Protein AF-A0AAV4F331-F1 (afdb_monomer)

pLDDT: mean 71.64, std 24.14, range [21.17, 97.31]

Structure (mmCIF, N/CA/C/O backbone):
data_AF-A0AAV4F331-F1
#
_entry.id   AF-A0AAV4F331-F1
#
loop_
_atom_site.group_PDB
_atom_site.id
_atom_site.type_symbol
_atom_site.label_atom_id
_atom_site.label_alt_id
_atom_site.label_comp_id
_atom_site.label_asym_id
_atom_site.label_entity_id
_atom_site.label_seq_id
_atom_site.pdbx_PDB_ins_code
_atom_site.Cartn_x
_atom_site.Cartn_y
_atom_site.Cartn_z
_atom_site.occupancy
_atom_site.B_iso_or_equiv
_atom_site.auth_seq_id
_atom_site.auth_comp_id
_atom_site.auth_asym_id
_atom_site.auth_atom_id
_atom_site.pdbx_PDB_model_num
ATOM 1 N N . MET A 1 1 ? -9.033 22.554 57.749 1.00 34.84 1 MET A N 1
ATOM 2 C CA . MET A 1 1 ? -7.619 22.130 57.638 1.00 34.84 1 MET A CA 1
ATOM 3 C C . MET A 1 1 ? -7.644 20.725 57.065 1.00 34.84 1 MET A C 1
ATOM 5 O O . MET A 1 1 ? -8.072 19.841 57.782 1.00 34.84 1 MET A O 1
ATOM 9 N N . LYS A 1 2 ? -7.465 20.448 55.767 1.00 33.53 2 LYS A N 1
ATOM 10 C CA . LYS A 1 2 ? -6.482 20.938 54.778 1.00 33.53 2 LYS A CA 1
ATOM 11 C C . LYS A 1 2 ? -5.041 20.901 55.282 1.00 33.53 2 LYS A C 1
ATOM 13 O O . LYS A 1 2 ? -4.722 21.730 56.127 1.00 33.53 2 LYS A O 1
ATOM 18 N N . THR A 1 3 ? -4.286 19.951 54.724 1.00 29.44 3 THR A N 1
ATOM 19 C CA . THR A 1 3 ? -2.942 20.020 54.092 1.00 29.44 3 THR A CA 1
ATOM 20 C C . THR A 1 3 ? -2.621 18.569 53.683 1.00 29.44 3 THR A C 1
ATOM 22 O O . THR A 1 3 ? -2.548 17.717 54.562 1.00 29.44 3 THR A O 1
ATOM 25 N N . ASP A 1 4 ? -2.737 18.142 52.421 1.00 29.14 4 ASP A N 1
ATOM 26 C CA . ASP A 1 4 ? -1.870 18.409 51.253 1.00 29.14 4 ASP A CA 1
ATOM 27 C C . ASP A 1 4 ? -0.383 18.142 51.534 1.00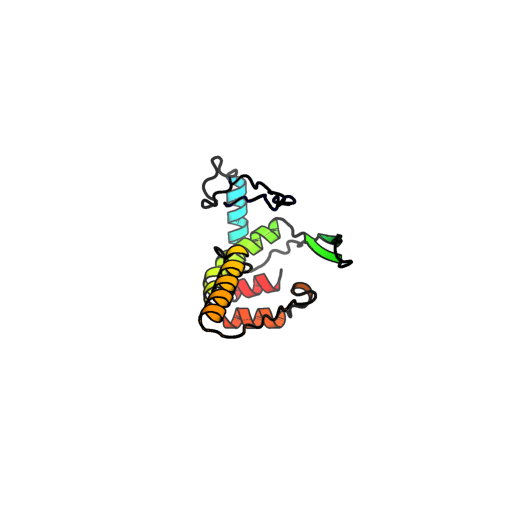 29.14 4 ASP A C 1
ATOM 29 O O . ASP A 1 4 ? 0.239 18.917 52.253 1.00 29.14 4 ASP A O 1
ATOM 33 N N . LEU A 1 5 ? 0.168 17.071 50.938 1.00 28.03 5 LEU A N 1
ATOM 34 C CA . LEU A 1 5 ? 1.564 16.984 50.480 1.00 28.03 5 LEU A CA 1
ATOM 35 C C . LEU A 1 5 ? 1.758 15.802 49.506 1.00 28.03 5 LEU A C 1
ATOM 37 O O . LEU A 1 5 ? 2.041 14.668 49.877 1.00 28.03 5 LEU A O 1
ATOM 41 N N . GLU A 1 6 ? 1.497 16.137 48.242 1.00 26.50 6 GLU A N 1
ATOM 42 C CA . GLU A 1 6 ? 2.287 15.836 47.040 1.00 26.50 6 GLU A CA 1
ATOM 43 C C . GLU A 1 6 ? 2.824 14.407 46.820 1.00 26.50 6 GLU A C 1
ATOM 45 O O . GLU A 1 6 ? 3.931 14.047 47.215 1.00 26.50 6 GLU A O 1
ATOM 50 N N . MET A 1 7 ? 2.091 13.639 46.003 1.00 27.55 7 MET A N 1
ATOM 51 C CA . MET A 1 7 ? 2.693 12.628 45.129 1.00 27.55 7 MET A CA 1
ATOM 52 C C . MET A 1 7 ? 3.486 13.347 44.033 1.00 27.55 7 MET A C 1
ATOM 54 O O . MET A 1 7 ? 2.912 13.897 43.090 1.00 27.55 7 MET A O 1
ATOM 58 N N . SER A 1 8 ? 4.809 13.357 44.177 1.00 25.75 8 SER A N 1
ATOM 59 C CA . SER A 1 8 ? 5.719 13.904 43.180 1.00 25.75 8 SER A CA 1
ATOM 60 C C . SER A 1 8 ? 5.643 13.105 41.877 1.00 25.75 8 SER A C 1
ATOM 62 O O . SER A 1 8 ? 5.651 11.873 41.834 1.00 25.75 8 SER A O 1
ATOM 64 N N . ALA A 1 9 ? 5.536 13.859 40.790 1.00 31.55 9 ALA A N 1
ATOM 65 C CA . ALA A 1 9 ? 5.511 13.378 39.429 1.00 31.55 9 ALA A CA 1
ATOM 66 C C . ALA A 1 9 ? 6.838 12.687 39.070 1.00 31.55 9 ALA A C 1
ATOM 68 O O . ALA A 1 9 ? 7.845 13.337 38.800 1.00 31.55 9 ALA A O 1
ATOM 69 N N . GLY A 1 10 ? 6.821 11.358 39.005 1.00 27.30 10 GLY A N 1
ATOM 70 C CA . GLY A 1 10 ? 7.855 10.555 38.355 1.00 27.30 10 GLY A CA 1
ATOM 71 C C . GLY A 1 10 ? 7.638 10.501 36.844 1.00 27.30 10 GLY A C 1
ATOM 72 O O . GLY A 1 10 ? 7.378 9.436 36.290 1.00 27.30 10 GLY A O 1
ATOM 73 N N . ILE A 1 11 ? 7.702 11.656 36.176 1.00 32.09 11 ILE A N 1
ATOM 74 C CA . ILE A 1 11 ? 7.780 11.741 34.714 1.00 32.09 11 ILE A CA 1
ATOM 75 C C . ILE A 1 11 ? 9.189 11.277 34.327 1.00 32.09 11 ILE A C 1
ATOM 77 O O . ILE A 1 11 ? 10.138 12.057 34.341 1.00 32.0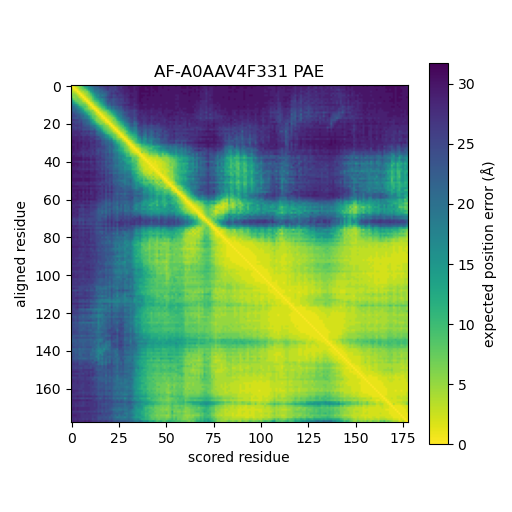9 11 ILE A O 1
ATOM 81 N N . SER A 1 12 ? 9.336 9.989 34.015 1.00 26.06 12 SER A N 1
ATOM 82 C CA . SER A 1 12 ? 10.524 9.485 33.319 1.00 26.06 12 SER A CA 1
ATOM 83 C C . SER A 1 12 ? 10.393 9.830 31.828 1.00 26.06 12 SER A C 1
ATOM 85 O O . SER A 1 12 ? 9.289 9.742 31.279 1.00 26.06 12 SER A O 1
ATOM 87 N N . PRO A 1 13 ? 11.459 10.326 31.180 1.00 28.41 13 PRO A N 1
ATOM 88 C CA . PRO A 1 13 ? 11.337 11.259 30.076 1.00 28.41 13 PRO A CA 1
ATOM 89 C C . PRO A 1 13 ? 10.827 10.555 28.823 1.00 28.41 13 PRO A C 1
ATOM 91 O O . PRO A 1 13 ? 11.498 9.694 28.250 1.00 28.41 13 PRO A O 1
ATOM 94 N N . VAL A 1 14 ? 9.661 10.995 28.342 1.00 31.17 14 VAL A N 1
ATOM 95 C CA . VAL A 1 14 ? 9.321 10.889 26.923 1.00 31.17 14 VAL A CA 1
ATOM 96 C C . VAL A 1 14 ? 10.513 11.472 26.181 1.00 31.17 14 VAL A C 1
ATOM 98 O O . VAL A 1 14 ? 10.811 12.660 26.307 1.00 31.17 14 VAL A O 1
ATOM 101 N N . SER A 1 15 ? 11.248 10.625 25.467 1.00 24.58 15 SER A N 1
ATOM 102 C CA . SER A 1 15 ? 12.298 11.087 24.576 1.00 24.58 15 SER A CA 1
ATOM 103 C C . SER A 1 15 ? 11.610 11.937 23.514 1.00 24.58 15 SER A C 1
ATOM 105 O O . SER A 1 15 ? 11.010 11.416 22.575 1.00 24.58 15 SER A O 1
ATOM 107 N N . TYR A 1 16 ? 11.625 13.256 23.704 1.00 24.61 16 TYR A N 1
ATOM 108 C CA . TYR A 1 16 ? 11.250 14.206 22.675 1.00 24.61 16 TYR A CA 1
ATOM 109 C C . TYR A 1 16 ? 12.254 14.033 21.543 1.00 24.61 16 TYR A C 1
ATOM 111 O O . TYR A 1 16 ? 13.327 14.633 21.542 1.00 24.61 16 TYR A O 1
ATOM 119 N N . ILE A 1 17 ? 11.907 13.214 20.554 1.00 26.67 17 ILE A N 1
ATOM 120 C CA . ILE A 1 17 ? 12.489 13.382 19.234 1.00 26.67 17 ILE A CA 1
ATOM 121 C C . ILE A 1 17 ? 11.867 14.672 18.705 1.00 26.67 17 ILE A C 1
ATOM 123 O O . ILE A 1 17 ? 10.780 14.681 18.130 1.00 26.67 17 ILE A O 1
ATOM 127 N N . SER A 1 18 ? 12.542 15.786 18.987 1.00 21.17 18 SER A N 1
ATOM 128 C CA . SER A 1 18 ? 12.302 17.057 18.321 1.00 21.17 18 SER A CA 1
ATOM 129 C C . SER A 1 18 ? 12.660 16.866 16.850 1.00 21.17 18 SER A C 1
ATOM 131 O O . SER A 1 18 ? 13.794 17.081 16.425 1.00 21.17 18 SER A O 1
ATOM 133 N N . PHE A 1 19 ? 11.698 16.394 16.060 1.00 26.61 19 PHE A N 1
ATOM 134 C CA . PHE A 1 19 ? 11.753 16.594 14.625 1.00 26.61 19 PHE A CA 1
ATOM 135 C C . PHE A 1 19 ? 11.520 18.081 14.403 1.00 26.61 19 PHE A C 1
ATOM 137 O O . PHE A 1 19 ? 10.401 18.579 14.545 1.00 26.61 19 PHE A O 1
ATOM 144 N N . ARG A 1 20 ? 12.606 18.791 14.088 1.00 23.66 20 ARG A N 1
ATOM 145 C CA . ARG A 1 20 ? 12.549 20.132 13.517 1.00 23.66 20 ARG A CA 1
ATOM 146 C C . ARG A 1 20 ? 11.556 20.073 12.352 1.00 23.66 20 ARG A C 1
ATOM 148 O O . ARG A 1 20 ? 11.817 19.428 11.337 1.00 23.66 20 ARG A O 1
ATOM 155 N N . ARG A 1 21 ? 10.373 20.659 12.554 1.00 31.30 21 ARG A N 1
ATOM 156 C CA . ARG A 1 21 ? 9.372 20.877 11.511 1.00 31.30 21 ARG A CA 1
ATOM 157 C C . ARG A 1 21 ? 9.949 21.898 10.551 1.00 31.30 21 ARG A C 1
ATOM 159 O O . ARG A 1 21 ? 9.758 23.078 10.774 1.00 31.30 21 ARG A O 1
ATOM 166 N N . ASP A 1 22 ? 10.618 21.423 9.516 1.00 26.55 22 ASP A N 1
ATOM 167 C CA . ASP A 1 22 ? 10.857 22.185 8.294 1.00 26.55 22 ASP A CA 1
ATOM 168 C C . ASP A 1 22 ? 10.862 21.216 7.106 1.00 26.55 22 ASP A C 1
ATOM 170 O O . ASP A 1 22 ? 11.860 21.052 6.414 1.00 26.55 22 ASP A O 1
ATOM 174 N N . VAL A 1 23 ? 9.742 20.5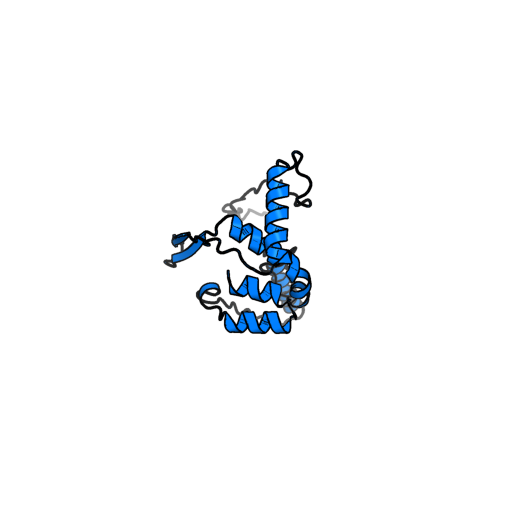22 6.881 1.00 31.09 23 VAL A N 1
ATOM 175 C CA . VAL A 1 23 ? 9.434 19.972 5.553 1.00 31.09 23 VAL A CA 1
ATOM 176 C C . VAL A 1 23 ? 7.956 20.215 5.276 1.00 31.09 23 VAL A C 1
ATOM 178 O O . VAL A 1 23 ? 7.095 19.360 5.470 1.00 31.09 23 VAL A O 1
ATOM 181 N N . SER A 1 24 ? 7.657 21.438 4.857 1.00 24.25 24 SER A N 1
ATOM 182 C CA . SER A 1 24 ? 6.468 21.744 4.077 1.00 24.25 24 SER A CA 1
ATOM 183 C C . SER A 1 24 ? 6.560 20.984 2.750 1.00 24.25 24 SER A C 1
ATOM 185 O O . SER A 1 24 ? 7.441 21.247 1.936 1.00 24.25 24 SER A O 1
ATOM 187 N N . PHE A 1 25 ? 5.658 20.027 2.520 1.00 33.50 25 PHE A N 1
ATOM 188 C CA . PHE A 1 25 ? 5.447 19.459 1.188 1.00 33.50 25 PHE A CA 1
ATOM 189 C C . PHE A 1 25 ? 4.651 20.472 0.361 1.00 33.50 25 PHE A C 1
ATOM 191 O O . PHE A 1 25 ? 3.433 20.396 0.230 1.00 33.50 25 PHE A O 1
ATOM 198 N N . SER A 1 26 ? 5.357 21.471 -0.162 1.00 26.42 26 SER A N 1
ATOM 199 C CA . SER A 1 26 ? 4.945 22.124 -1.394 1.00 26.42 26 SER A CA 1
ATOM 200 C C . SER A 1 26 ? 5.201 21.160 -2.556 1.00 26.42 26 SER A C 1
ATOM 202 O O . SER A 1 26 ? 6.112 20.331 -2.524 1.00 26.42 26 SER A O 1
ATOM 204 N N . THR A 1 27 ? 4.369 21.248 -3.588 1.00 28.73 27 THR A N 1
ATOM 205 C CA . THR A 1 27 ? 4.593 20.646 -4.910 1.00 28.73 27 THR A CA 1
ATOM 206 C C . THR A 1 27 ? 6.085 20.668 -5.293 1.00 28.73 27 THR A C 1
ATOM 208 O O . THR A 1 27 ? 6.683 21.746 -5.243 1.00 28.73 27 THR A O 1
ATOM 211 N N . PRO A 1 28 ? 6.725 19.560 -5.721 1.00 32.06 28 PRO A N 1
ATOM 212 C CA . PRO A 1 28 ? 8.176 19.551 -5.917 1.00 32.06 28 PRO A CA 1
ATOM 213 C C . PRO A 1 28 ? 8.651 20.261 -7.200 1.00 32.06 28 PRO A C 1
ATOM 215 O O . PRO A 1 28 ? 9.830 20.184 -7.526 1.00 32.06 28 PRO A O 1
ATOM 218 N N . TYR A 1 29 ? 7.792 21.014 -7.894 1.00 35.22 29 TYR A N 1
ATOM 219 C CA . TYR A 1 29 ? 8.209 22.003 -8.897 1.00 35.22 29 TYR A CA 1
ATOM 220 C C . TYR A 1 29 ? 8.230 23.414 -8.289 1.00 35.22 29 TYR A C 1
ATOM 222 O O . TYR A 1 29 ? 7.521 24.320 -8.703 1.00 35.22 29 TYR A O 1
ATOM 230 N N . SER A 1 30 ? 9.052 23.593 -7.257 1.00 37.38 30 SER A N 1
ATOM 231 C CA . SER A 1 30 ? 9.511 24.911 -6.803 1.00 37.38 30 SER A CA 1
ATOM 232 C C . SER A 1 30 ? 10.916 24.784 -6.207 1.00 37.38 30 SER A C 1
ATOM 234 O O . SER A 1 30 ? 11.190 25.215 -5.087 1.00 37.38 30 SER A O 1
ATOM 236 N N . SER A 1 31 ? 11.825 24.146 -6.947 1.00 41.00 31 SER A N 1
ATOM 237 C CA . SER A 1 31 ? 13.256 24.239 -6.665 1.00 41.00 31 SER A CA 1
ATOM 238 C C . SER A 1 31 ? 13.763 25.599 -7.151 1.00 41.00 31 SER A C 1
ATOM 240 O O . SER A 1 31 ? 13.587 25.933 -8.320 1.00 41.00 31 SER A O 1
ATOM 242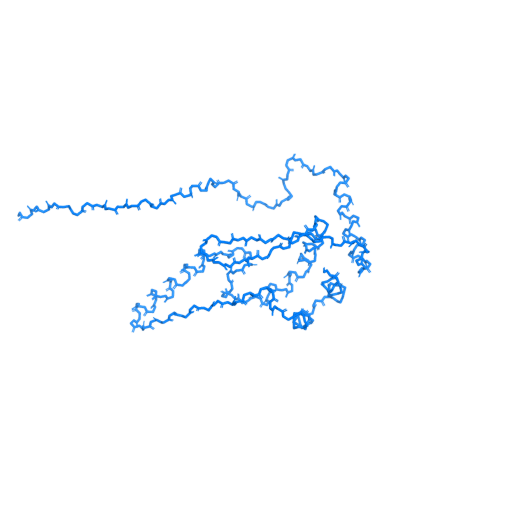 N N . LYS A 1 32 ? 14.430 26.373 -6.280 1.00 48.56 32 LYS A N 1
ATOM 243 C CA . LYS A 1 32 ? 15.097 27.642 -6.648 1.00 48.56 32 LYS A CA 1
ATOM 244 C C . LYS A 1 32 ? 16.220 27.467 -7.682 1.00 48.56 32 LYS A C 1
ATOM 246 O O . LYS A 1 32 ? 16.716 28.464 -8.185 1.00 48.56 32 LYS A O 1
ATOM 251 N N . ASN A 1 33 ? 16.582 26.227 -8.013 1.00 41.53 33 ASN A N 1
ATOM 252 C CA . ASN A 1 33 ? 17.423 25.882 -9.150 1.00 41.53 33 ASN A CA 1
ATOM 253 C C . ASN A 1 33 ? 16.741 24.743 -9.922 1.00 41.53 33 ASN A C 1
ATOM 255 O O . ASN A 1 33 ? 16.678 23.627 -9.389 1.00 41.53 33 ASN A O 1
ATOM 259 N N . PRO A 1 34 ? 16.195 24.977 -11.127 1.00 51.22 34 PRO A N 1
ATOM 260 C CA . PRO A 1 34 ? 15.714 23.873 -11.944 1.00 51.22 34 PRO A CA 1
ATOM 261 C C . PRO A 1 34 ? 16.870 22.884 -12.168 1.00 51.22 34 PRO A C 1
ATOM 263 O O . PRO A 1 34 ? 18.028 23.313 -12.268 1.00 51.22 34 PRO A O 1
ATOM 266 N N . PRO A 1 35 ? 16.602 21.567 -12.196 1.00 53.59 35 PRO A N 1
ATOM 267 C CA . PRO A 1 35 ? 17.618 20.607 -12.607 1.00 53.59 35 PRO A CA 1
ATOM 268 C C . PRO A 1 35 ? 18.189 21.030 -13.975 1.00 53.59 35 PRO A C 1
ATOM 270 O O . PRO A 1 35 ? 17.487 21.658 -14.772 1.00 53.59 35 PRO A O 1
ATOM 273 N N . PRO A 1 36 ? 19.476 20.754 -14.254 1.00 55.78 36 PRO A N 1
ATOM 274 C CA . PRO A 1 36 ? 20.082 21.151 -15.520 1.00 55.78 36 PRO A CA 1
ATOM 275 C C . PRO A 1 36 ? 19.234 20.606 -16.673 1.00 55.78 36 PRO A C 1
ATOM 277 O O . PRO A 1 36 ? 18.861 19.435 -16.633 1.00 55.78 36 PRO A O 1
ATOM 280 N N . LEU A 1 37 ? 18.945 21.434 -17.691 1.00 57.31 37 LEU A N 1
ATOM 281 C CA . LEU A 1 37 ? 18.028 21.108 -18.804 1.00 57.31 37 LEU A CA 1
ATOM 282 C C . LEU A 1 37 ? 18.252 19.706 -19.394 1.00 57.31 37 LEU A C 1
ATOM 284 O O . LEU A 1 37 ? 17.314 19.058 -19.841 1.00 57.31 37 LEU A O 1
ATOM 2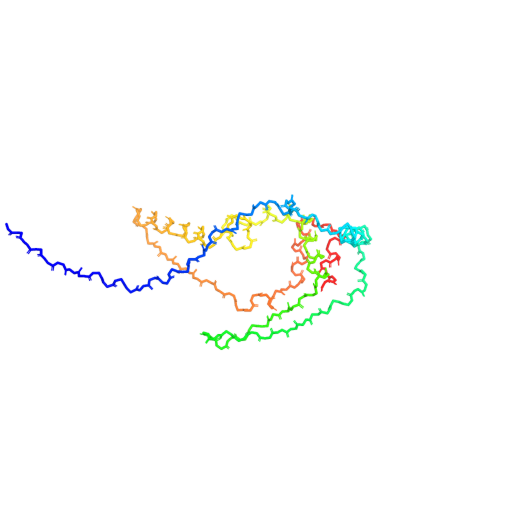88 N N . HIS A 1 38 ? 19.493 19.222 -19.377 1.00 56.06 38 HIS A N 1
ATOM 289 C CA . HIS A 1 38 ? 19.869 17.907 -19.882 1.00 56.06 38 HIS A CA 1
ATOM 290 C C . HIS A 1 38 ? 19.272 16.733 -19.080 1.00 56.06 38 HIS A C 1
ATOM 292 O O . HIS A 1 38 ? 19.018 15.677 -19.655 1.00 56.06 38 HIS A O 1
ATOM 298 N N . LEU A 1 39 ? 19.047 16.888 -17.770 1.00 55.50 39 LEU A N 1
ATOM 299 C CA . LEU A 1 39 ? 18.431 15.862 -16.924 1.00 55.50 39 LEU A CA 1
ATOM 300 C C . LEU A 1 39 ? 16.915 15.809 -17.127 1.00 55.50 39 LEU 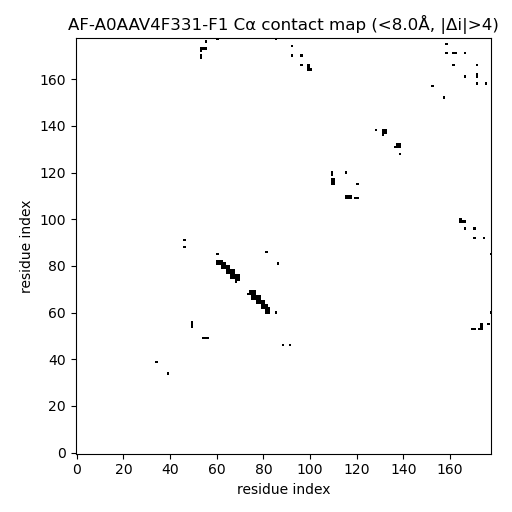A C 1
ATOM 302 O O . LEU A 1 39 ? 16.361 14.719 -17.203 1.00 55.50 39 LEU A O 1
ATOM 306 N N . ASP A 1 40 ? 16.267 16.966 -17.269 1.00 56.69 40 ASP A N 1
ATOM 307 C CA . ASP A 1 40 ? 14.833 17.054 -17.569 1.00 56.69 40 ASP A CA 1
ATOM 308 C C . ASP A 1 40 ? 14.518 16.534 -18.970 1.00 56.69 40 ASP A C 1
ATOM 310 O O . ASP A 1 40 ? 13.531 15.821 -19.150 1.00 56.69 40 ASP A O 1
ATOM 314 N N . LEU A 1 41 ? 15.386 16.829 -19.943 1.00 59.31 41 LEU A N 1
ATOM 315 C CA . LEU A 1 41 ? 15.290 16.300 -21.299 1.00 59.31 41 LEU A CA 1
ATOM 316 C C . LEU A 1 41 ? 15.517 14.786 -21.324 1.00 59.31 41 LEU A C 1
ATOM 318 O O . LEU A 1 41 ? 14.800 14.078 -22.015 1.00 59.31 41 LEU A O 1
ATOM 322 N N . LEU A 1 42 ? 16.487 14.277 -20.558 1.00 60.44 42 LEU A N 1
ATOM 323 C CA . LEU A 1 42 ? 16.765 12.844 -20.453 1.00 60.44 42 LEU A CA 1
ATOM 324 C C . LEU A 1 42 ? 15.636 12.110 -19.724 1.00 60.44 42 LEU A C 1
ATOM 326 O O . LEU A 1 42 ? 15.263 11.013 -20.130 1.00 60.44 42 LEU A O 1
ATOM 330 N N . LEU A 1 43 ? 15.048 12.730 -18.700 1.00 62.28 43 LEU A N 1
ATOM 331 C CA . LEU A 1 43 ? 13.865 12.221 -18.023 1.00 62.28 43 LEU A CA 1
ATOM 332 C C . LEU A 1 43 ? 12.670 12.198 -18.977 1.00 62.28 43 LEU A C 1
ATOM 334 O O . LEU A 1 43 ? 12.039 11.156 -19.088 1.00 62.28 43 LEU A O 1
ATOM 338 N N . HIS A 1 44 ? 12.398 13.282 -19.708 1.00 62.28 44 HIS A N 1
ATOM 339 C CA . HIS A 1 44 ? 11.334 13.330 -20.717 1.00 62.28 44 HIS A CA 1
ATOM 340 C C . HIS A 1 44 ? 11.564 12.310 -21.828 1.00 62.28 44 HIS A C 1
ATOM 342 O O . HIS A 1 44 ? 10.670 11.526 -22.097 1.00 62.28 44 HIS A O 1
ATOM 348 N N . LEU A 1 45 ? 12.774 12.215 -22.384 1.00 59.97 45 LEU A N 1
ATOM 349 C CA . LEU A 1 45 ? 13.118 11.228 -23.408 1.00 59.97 45 LEU A CA 1
ATOM 350 C C . LEU A 1 45 ? 12.936 9.799 -22.906 1.00 59.97 45 LEU A C 1
ATOM 352 O O . LEU A 1 45 ? 12.343 8.993 -23.606 1.00 59.97 45 LEU A O 1
ATOM 356 N N . LEU A 1 46 ? 13.408 9.467 -21.703 1.00 61.81 46 LEU A N 1
ATOM 357 C CA . LEU A 1 46 ? 13.213 8.134 -21.126 1.00 61.81 46 LEU A CA 1
ATOM 358 C C . LEU A 1 46 ? 11.745 7.849 -20.836 1.00 61.81 46 LEU A C 1
ATOM 360 O O . LEU A 1 46 ? 11.289 6.729 -21.055 1.00 61.81 46 LEU A O 1
ATOM 364 N N . THR A 1 47 ? 11.015 8.859 -20.364 1.00 60.84 47 THR A N 1
ATOM 365 C CA . THR A 1 47 ? 9.577 8.758 -20.144 1.00 60.84 47 THR A CA 1
ATOM 366 C C . THR A 1 47 ? 8.912 8.491 -21.484 1.00 60.84 47 THR A C 1
ATOM 368 O O . THR A 1 47 ? 8.343 7.428 -21.630 1.00 60.84 47 THR A O 1
ATOM 371 N N . ASP A 1 48 ? 9.101 9.321 -22.504 1.00 59.22 48 ASP A N 1
ATOM 372 C CA . ASP A 1 48 ? 8.510 9.184 -23.838 1.00 59.22 48 ASP A CA 1
ATOM 373 C C . ASP A 1 48 ? 8.867 7.856 -24.526 1.00 59.22 48 ASP A C 1
ATOM 375 O O . ASP A 1 48 ? 7.989 7.191 -25.086 1.00 59.22 48 ASP A O 1
ATOM 379 N N . LEU A 1 49 ? 10.125 7.408 -24.439 1.00 57.94 49 LEU A N 1
ATOM 380 C CA . LEU A 1 49 ? 10.588 6.166 -25.070 1.00 57.94 49 LEU A CA 1
ATOM 381 C C . LEU A 1 49 ? 9.965 4.923 -24.420 1.00 57.94 49 LEU A C 1
ATOM 383 O O . LEU A 1 49 ? 9.652 3.963 -25.128 1.00 57.94 49 LEU A O 1
ATOM 387 N N . ILE A 1 50 ? 9.735 4.956 -23.102 1.00 57.97 50 ILE A N 1
ATOM 388 C CA . ILE A 1 50 ? 9.060 3.887 -22.353 1.00 57.97 50 ILE A CA 1
ATOM 389 C C . ILE A 1 50 ? 7.525 4.013 -22.467 1.00 57.97 50 ILE A C 1
ATOM 391 O O . ILE A 1 50 ? 6.817 3.013 -22.612 1.00 57.97 50 ILE A O 1
ATOM 395 N N . PHE A 1 51 ? 7.000 5.240 -22.462 1.00 55.78 51 PHE A N 1
ATOM 396 C CA . PHE A 1 51 ? 5.578 5.590 -22.382 1.00 55.78 51 PHE A CA 1
ATOM 397 C C . PHE A 1 51 ? 4.848 5.365 -23.708 1.00 55.78 51 PHE A C 1
ATOM 399 O O . PHE A 1 51 ? 3.733 4.838 -23.706 1.00 55.78 51 PHE A O 1
ATOM 406 N N . HIS A 1 52 ? 5.473 5.692 -24.844 1.00 56.09 52 HIS A N 1
ATOM 407 C CA . HIS A 1 52 ? 4.857 5.497 -26.158 1.00 56.09 52 HIS A CA 1
ATOM 408 C C . HIS A 1 52 ? 4.994 4.063 -26.671 1.00 56.09 52 HIS A C 1
ATOM 410 O O . HIS A 1 52 ? 4.015 3.499 -27.176 1.00 56.09 52 HIS A O 1
ATOM 416 N N . ASN A 1 53 ? 6.167 3.451 -26.492 1.00 54.97 53 ASN A N 1
ATOM 417 C CA . ASN A 1 53 ? 6.474 2.159 -27.106 1.00 54.97 53 ASN A CA 1
ATOM 418 C C . ASN A 1 53 ? 5.995 0.957 -26.283 1.00 54.97 53 ASN A C 1
ATOM 420 O O . ASN A 1 53 ? 5.875 -0.134 -26.839 1.00 54.97 53 ASN A O 1
ATOM 424 N N . GLY A 1 54 ? 5.736 1.117 -24.976 1.00 51.81 54 GLY A N 1
ATOM 425 C CA . GLY A 1 54 ? 5.338 0.008 -24.092 1.00 51.81 54 GLY A CA 1
ATOM 426 C C . GLY A 1 54 ? 6.368 -1.130 -24.038 1.00 51.81 54 GLY A C 1
ATOM 427 O O . GLY A 1 54 ? 6.061 -2.236 -23.595 1.00 51.81 54 GLY A O 1
ATOM 428 N N . ARG A 1 55 ? 7.579 -0.865 -24.535 1.00 53.25 55 ARG A N 1
ATOM 429 C CA . ARG A 1 55 ? 8.738 -1.740 -24.465 1.00 53.25 55 ARG A CA 1
ATOM 430 C C . ARG A 1 55 ? 9.596 -1.194 -23.343 1.00 53.25 55 ARG A C 1
ATOM 432 O O . ARG A 1 55 ? 10.083 -0.070 -23.422 1.00 53.25 55 ARG A O 1
ATOM 439 N N . THR A 1 56 ? 9.774 -1.987 -22.299 1.00 52.56 56 THR A N 1
ATOM 440 C CA . THR A 1 56 ? 10.940 -1.823 -21.442 1.00 52.56 56 THR A CA 1
ATOM 441 C C . THR A 1 56 ? 12.147 -2.027 -22.353 1.00 52.56 56 THR A C 1
ATOM 443 O O . THR A 1 56 ? 12.269 -3.088 -22.969 1.00 52.56 56 THR A O 1
ATOM 446 N N . CYS A 1 57 ? 13.010 -1.020 -22.512 1.00 49.66 57 CYS A N 1
ATOM 447 C CA . CYS A 1 57 ? 14.353 -1.301 -23.017 1.00 49.66 57 CYS A CA 1
ATOM 448 C C . CYS A 1 57 ? 14.923 -2.450 -22.168 1.00 49.66 57 CYS A C 1
ATOM 450 O O . CYS A 1 57 ? 14.567 -2.549 -20.990 1.00 49.66 57 CYS A O 1
ATOM 452 N N . GLU A 1 58 ? 15.774 -3.310 -22.729 1.00 48.88 58 GLU A N 1
ATOM 453 C CA . GLU A 1 58 ? 16.542 -4.312 -21.970 1.00 48.88 58 GLU A CA 1
ATOM 454 C C . GLU A 1 58 ? 17.563 -3.610 -21.053 1.00 48.88 58 GLU A C 1
ATOM 456 O O . GLU A 1 58 ? 18.772 -3.810 -21.124 1.00 48.88 58 GLU A O 1
ATOM 461 N N . VAL A 1 59 ? 17.093 -2.692 -20.215 1.00 50.88 59 VAL A N 1
ATOM 462 C CA . VAL A 1 59 ? 17.877 -2.088 -19.161 1.00 50.88 59 VAL A CA 1
ATOM 463 C C . VAL A 1 59 ? 17.946 -3.168 -18.105 1.00 50.88 59 VAL A C 1
ATOM 465 O O . VAL A 1 59 ? 16.948 -3.471 -17.458 1.00 50.88 59 VAL A O 1
ATOM 468 N N . SER A 1 60 ? 19.112 -3.795 -17.984 1.00 48.81 60 SER A N 1
ATOM 469 C CA . SER A 1 60 ? 19.375 -4.758 -16.925 1.00 48.81 60 SER A CA 1
ATOM 470 C C . SER A 1 60 ? 19.059 -4.092 -15.586 1.00 48.81 60 SER A C 1
ATOM 472 O O . SER A 1 60 ? 19.774 -3.193 -15.130 1.00 48.81 60 SER A O 1
ATOM 474 N N . PHE A 1 61 ? 17.929 -4.465 -14.987 1.00 60.03 61 PHE A N 1
ATOM 475 C CA . PHE A 1 61 ? 17.528 -3.961 -13.687 1.00 60.03 61 PHE A CA 1
ATOM 476 C C . PHE A 1 61 ? 18.403 -4.659 -12.650 1.00 60.03 61 PHE A C 1
ATOM 478 O O . PHE A 1 61 ? 18.087 -5.730 -12.143 1.00 60.03 61 PHE A O 1
ATOM 485 N N . HIS A 1 62 ? 19.569 -4.080 -12.378 1.00 60.47 62 HIS A N 1
ATOM 486 C CA . HIS A 1 62 ? 20.423 -4.571 -11.311 1.00 60.47 62 HIS A CA 1
ATOM 487 C C . HIS A 1 62 ? 19.792 -4.228 -9.963 1.00 60.47 62 HIS A C 1
ATOM 489 O O . HIS A 1 62 ? 19.634 -3.058 -9.601 1.00 60.47 62 HIS A O 1
ATOM 495 N N . TYR A 1 63 ? 19.430 -5.280 -9.237 1.00 71.38 63 TYR A N 1
ATOM 496 C CA . TYR A 1 63 ? 18.953 -5.220 -7.868 1.00 71.38 63 TYR A CA 1
ATOM 497 C C . TYR A 1 63 ? 20.065 -5.701 -6.942 1.00 71.38 63 TYR A C 1
ATOM 499 O O . TYR A 1 63 ? 20.639 -6.768 -7.156 1.00 71.38 63 TYR A O 1
ATOM 507 N N . VAL A 1 64 ? 20.363 -4.927 -5.902 1.00 75.12 64 VAL A N 1
ATOM 508 C CA . VAL A 1 64 ? 21.297 -5.346 -4.851 1.00 75.12 64 VAL A CA 1
ATOM 509 C C . VAL A 1 64 ? 20.483 -5.710 -3.620 1.00 75.12 64 VAL A C 1
ATOM 511 O O . VAL A 1 64 ? 19.826 -4.850 -3.039 1.00 75.12 64 VAL A O 1
ATOM 514 N N . MET A 1 65 ? 20.505 -6.978 -3.212 1.00 74.44 65 MET A N 1
ATOM 515 C CA . MET A 1 65 ? 19.844 -7.406 -1.979 1.00 74.44 65 MET A CA 1
ATOM 516 C C . MET A 1 65 ? 20.748 -7.153 -0.772 1.00 74.44 65 MET A C 1
ATOM 518 O O . MET A 1 65 ? 21.886 -7.614 -0.728 1.00 74.44 65 MET A O 1
ATOM 522 N N . ILE A 1 66 ? 20.222 -6.446 0.225 1.00 78.94 66 ILE A N 1
ATOM 523 C CA . ILE A 1 66 ? 20.862 -6.225 1.522 1.00 78.94 66 ILE A CA 1
ATOM 524 C C . ILE A 1 66 ? 19.983 -6.852 2.596 1.00 78.94 66 ILE A C 1
ATOM 526 O O . ILE A 1 66 ? 18.783 -6.591 2.661 1.00 78.94 66 ILE A O 1
ATOM 530 N N . VAL A 1 67 ? 20.576 -7.663 3.467 1.00 76.56 67 VAL A N 1
ATOM 531 C CA . VAL A 1 67 ? 19.876 -8.231 4.619 1.00 76.56 67 VAL A CA 1
ATOM 532 C C . VAL A 1 67 ? 20.051 -7.298 5.811 1.00 76.56 67 VAL A C 1
ATOM 534 O O . VAL A 1 67 ? 21.158 -7.105 6.304 1.00 76.56 67 VAL A O 1
ATOM 537 N N . LEU A 1 68 ? 18.950 -6.716 6.277 1.00 73.56 68 LEU A N 1
ATOM 538 C CA . LEU A 1 68 ? 18.915 -5.935 7.507 1.00 73.56 68 LEU A CA 1
ATOM 539 C C . LEU A 1 68 ? 18.521 -6.836 8.670 1.00 73.56 68 LEU A C 1
ATOM 541 O O . LEU A 1 68 ? 17.437 -7.420 8.685 1.00 73.56 68 LEU A O 1
ATOM 545 N N . SER A 1 69 ? 19.391 -6.906 9.667 1.00 68.62 69 SER A N 1
ATOM 546 C CA . SER A 1 69 ? 19.090 -7.530 10.952 1.00 68.62 69 SER A CA 1
ATOM 547 C C . SER A 1 69 ? 18.400 -6.502 11.844 1.00 68.62 69 SER A C 1
ATOM 549 O O . SER A 1 69 ? 18.968 -5.449 12.136 1.00 68.62 69 SER A O 1
ATOM 551 N N . VAL A 1 70 ? 17.164 -6.772 12.263 1.00 66.56 70 VAL A N 1
ATOM 552 C CA . VAL A 1 70 ? 16.487 -5.934 13.259 1.00 66.56 70 VAL A CA 1
ATOM 553 C C . VAL A 1 70 ? 16.942 -6.387 14.648 1.00 66.56 70 VAL A C 1
ATOM 555 O O . VAL A 1 70 ? 16.814 -7.551 14.991 1.00 66.56 70 VAL A O 1
ATOM 558 N N . VAL A 1 71 ? 17.476 -5.475 15.464 1.00 57.22 71 VAL A N 1
ATOM 559 C CA . VAL A 1 71 ? 18.092 -5.804 16.772 1.00 57.22 71 VAL A CA 1
ATOM 560 C C . VAL A 1 71 ? 17.078 -6.334 17.803 1.00 57.22 71 VAL A C 1
ATOM 562 O O . VAL A 1 71 ? 17.447 -7.019 18.747 1.00 57.22 71 VAL A O 1
ATOM 565 N N . VAL A 1 72 ? 15.786 -6.045 17.624 1.00 58.78 72 VAL A N 1
ATOM 566 C CA . VAL A 1 72 ? 14.730 -6.302 18.628 1.00 58.78 72 VAL A CA 1
ATOM 567 C C . VAL A 1 72 ? 14.048 -7.673 18.453 1.00 58.78 72 VAL A C 1
ATOM 569 O O . VAL A 1 72 ? 13.277 -8.111 19.301 1.00 58.78 72 VAL A O 1
ATOM 572 N N . LYS A 1 73 ? 14.317 -8.378 17.354 1.00 58.41 73 LYS A N 1
ATOM 573 C CA . LYS A 1 73 ? 13.732 -9.686 17.025 1.00 58.41 73 LYS A CA 1
ATOM 574 C C . LYS A 1 73 ? 14.664 -10.302 15.986 1.00 58.41 73 LYS A C 1
ATOM 576 O O . LYS A 1 73 ? 14.932 -9.595 15.025 1.00 58.41 73 LYS A O 1
ATOM 581 N N . GLU A 1 74 ? 15.142 -11.542 16.139 1.00 54.47 74 GLU A N 1
ATOM 582 C CA . GLU A 1 74 ? 16.015 -12.271 15.180 1.00 54.47 74 GLU A CA 1
ATOM 583 C C . GLU A 1 74 ? 15.334 -12.531 13.810 1.00 54.47 74 GLU A C 1
ATOM 585 O O . GLU A 1 74 ? 15.233 -13.642 13.298 1.00 54.47 74 GLU A O 1
ATOM 590 N N . LEU A 1 75 ? 14.788 -11.480 13.215 1.00 65.69 75 LEU A N 1
ATOM 591 C CA . LEU A 1 75 ? 14.070 -11.422 11.965 1.00 65.69 75 LEU A CA 1
ATOM 592 C C . LEU A 1 75 ? 14.945 -10.610 11.023 1.00 65.69 75 LEU A C 1
ATOM 594 O O . LEU A 1 75 ? 15.034 -9.381 11.088 1.00 65.69 75 LEU A O 1
ATOM 598 N N . HIS A 1 76 ? 15.615 -11.341 10.146 1.00 71.62 76 HIS A N 1
ATOM 599 C CA . HIS A 1 76 ? 16.321 -10.767 9.021 1.00 71.62 76 HIS A CA 1
ATOM 600 C C . HIS A 1 76 ? 15.299 -10.325 7.973 1.00 71.62 76 HIS A C 1
ATOM 602 O O . HIS A 1 76 ? 14.483 -11.122 7.505 1.00 71.62 76 HIS A O 1
ATOM 608 N N . ARG A 1 77 ? 15.341 -9.046 7.604 1.00 75.69 77 ARG A N 1
ATOM 609 C CA . ARG A 1 77 ? 14.532 -8.481 6.525 1.00 75.69 77 ARG A CA 1
ATOM 610 C C . ARG A 1 77 ? 15.438 -8.196 5.337 1.00 75.69 77 ARG A C 1
ATOM 612 O O . ARG A 1 77 ? 16.287 -7.309 5.408 1.00 75.69 77 ARG A O 1
ATOM 619 N N . ALA A 1 78 ? 15.246 -8.934 4.250 1.00 79.50 78 ALA A N 1
ATOM 620 C CA . ALA A 1 78 ? 15.885 -8.611 2.984 1.00 79.50 78 ALA A CA 1
ATOM 621 C C . ALA A 1 78 ? 15.256 -7.334 2.407 1.00 79.50 78 ALA A C 1
ATOM 623 O O . ALA A 1 78 ? 14.036 -7.176 2.407 1.00 79.50 78 ALA A O 1
ATOM 624 N N . ILE A 1 79 ? 16.088 -6.411 1.937 1.00 81.12 79 ILE A N 1
ATOM 625 C CA . ILE A 1 79 ? 15.674 -5.240 1.168 1.00 81.12 79 ILE A CA 1
ATOM 626 C C . ILE A 1 79 ? 16.398 -5.283 -0.168 1.00 81.12 79 ILE A C 1
ATOM 628 O O . ILE A 1 79 ? 17.616 -5.435 -0.221 1.00 81.12 79 ILE A O 1
ATOM 632 N N . SER A 1 80 ? 15.639 -5.121 -1.246 1.00 81.69 80 SER A N 1
ATOM 633 C CA . SER A 1 80 ? 16.184 -4.958 -2.588 1.00 81.69 80 SER A CA 1
ATOM 634 C C . SER A 1 80 ? 16.425 -3.474 -2.874 1.00 81.69 80 SER A C 1
ATOM 636 O O . SER A 1 80 ? 15.494 -2.665 -2.871 1.00 81.69 80 SER A O 1
ATOM 638 N N . LEU A 1 81 ? 17.681 -3.092 -3.104 1.00 83.00 81 LEU A N 1
ATOM 639 C CA . LEU A 1 81 ? 18.042 -1.775 -3.610 1.00 83.00 81 LEU A CA 1
ATOM 640 C C . LEU A 1 81 ? 17.863 -1.747 -5.123 1.00 83.00 81 LEU A C 1
ATOM 642 O O . LEU A 1 81 ? 18.606 -2.375 -5.875 1.00 83.00 81 LEU A O 1
ATOM 646 N N . MET A 1 82 ? 16.877 -0.965 -5.545 1.00 82.19 82 MET A N 1
ATOM 647 C CA . MET A 1 82 ? 16.573 -0.719 -6.948 1.00 82.19 82 MET A CA 1
ATOM 648 C C . MET A 1 82 ? 17.479 0.363 -7.538 1.00 82.19 82 MET A C 1
ATOM 650 O O . MET A 1 82 ? 17.773 1.366 -6.870 1.00 82.19 82 MET A O 1
ATOM 654 N N . SER A 1 83 ? 17.827 0.212 -8.818 1.00 81.81 83 SER A N 1
ATOM 655 C CA . SER A 1 83 ? 18.504 1.255 -9.592 1.00 81.81 83 SER A CA 1
ATOM 656 C C . SER A 1 83 ? 17.694 2.565 -9.626 1.00 81.81 83 SER A C 1
ATOM 658 O O . SER A 1 83 ? 16.463 2.566 -9.511 1.00 81.81 83 SER A O 1
ATOM 660 N N . HIS A 1 84 ? 18.374 3.700 -9.820 1.00 79.06 84 HIS A N 1
ATOM 661 C CA . HIS A 1 84 ? 17.708 5.001 -9.987 1.00 79.06 84 HIS A CA 1
ATOM 662 C C . HIS A 1 84 ? 16.719 4.996 -11.160 1.00 79.06 84 HIS A C 1
ATOM 664 O O . HIS A 1 84 ? 15.627 5.549 -11.043 1.00 79.06 84 HIS A O 1
ATOM 670 N N . MET A 1 85 ? 17.068 4.300 -12.243 1.00 75.38 85 MET A N 1
ATOM 671 C CA . MET A 1 85 ? 16.230 4.156 -13.432 1.00 75.38 85 MET A CA 1
ATOM 672 C C . MET A 1 85 ? 14.920 3.431 -13.116 1.00 75.38 85 MET A C 1
ATOM 674 O O . MET A 1 85 ? 13.848 3.915 -13.475 1.00 75.38 85 MET A O 1
ATOM 678 N N . THR A 1 86 ? 14.979 2.322 -12.373 1.00 77.50 86 THR A N 1
ATOM 679 C CA . THR A 1 86 ? 13.774 1.571 -11.991 1.00 77.50 86 THR A CA 1
ATOM 680 C C . THR A 1 86 ? 12.875 2.383 -11.061 1.00 77.50 86 THR A C 1
ATOM 682 O O . THR A 1 86 ? 11.656 2.345 -11.197 1.00 77.50 86 THR A O 1
ATOM 685 N N . LYS A 1 87 ? 13.449 3.172 -10.140 1.00 81.75 87 LYS A N 1
ATOM 686 C CA . LYS A 1 87 ? 12.668 4.057 -9.254 1.00 81.75 87 LYS A CA 1
ATOM 687 C C . LYS A 1 87 ? 11.917 5.131 -10.037 1.00 81.75 87 LYS A C 1
ATOM 689 O O . LYS A 1 87 ? 10.758 5.406 -9.735 1.00 81.75 87 LYS A O 1
ATOM 694 N N . ILE A 1 88 ? 12.571 5.729 -11.034 1.00 81.50 88 ILE A N 1
ATOM 695 C CA . ILE A 1 88 ? 11.945 6.708 -11.929 1.00 81.50 88 ILE A CA 1
ATOM 696 C C . ILE A 1 88 ? 10.796 6.050 -12.696 1.00 81.50 88 ILE A C 1
ATOM 698 O O . ILE A 1 88 ? 9.683 6.570 -12.678 1.00 81.50 88 ILE A O 1
ATOM 702 N N . LEU A 1 89 ? 11.041 4.883 -13.298 1.00 79.19 89 LEU A N 1
ATOM 703 C CA . LEU A 1 89 ? 10.024 4.133 -14.031 1.00 79.19 89 LEU A CA 1
ATOM 704 C C . LEU A 1 89 ? 8.806 3.813 -13.156 1.00 79.19 89 LEU A C 1
ATOM 706 O O . LEU A 1 89 ? 7.678 4.118 -13.537 1.00 79.19 89 LEU A O 1
ATOM 710 N N . LEU A 1 90 ? 9.027 3.261 -11.960 1.00 84.50 90 LEU A N 1
ATOM 711 C CA . LEU A 1 90 ? 7.948 2.965 -11.018 1.00 84.50 90 LEU A CA 1
ATOM 712 C C . LEU A 1 90 ? 7.155 4.212 -10.634 1.00 84.50 90 LEU A C 1
ATOM 714 O O . LEU A 1 90 ? 5.935 4.143 -10.515 1.00 84.50 90 LEU A O 1
ATOM 718 N N . ARG A 1 91 ? 7.822 5.359 -10.468 1.00 85.19 91 ARG A N 1
ATOM 719 C CA . ARG A 1 91 ? 7.143 6.619 -10.156 1.00 85.19 91 ARG A CA 1
ATOM 720 C C . ARG A 1 91 ? 6.236 7.069 -11.300 1.00 85.19 91 ARG A C 1
ATOM 722 O O . ARG A 1 91 ? 5.110 7.479 -11.035 1.00 85.19 91 ARG A O 1
ATOM 729 N N . VAL A 1 92 ? 6.695 6.955 -12.547 1.00 82.44 92 VAL A N 1
ATOM 730 C CA . VAL A 1 92 ? 5.885 7.266 -13.736 1.00 82.44 92 VAL A CA 1
ATOM 731 C C . VAL A 1 92 ? 4.677 6.334 -13.823 1.00 82.44 92 VAL A C 1
ATOM 733 O O . VAL A 1 92 ? 3.553 6.812 -13.955 1.00 82.44 92 VAL A O 1
ATOM 736 N N . VAL A 1 93 ? 4.887 5.019 -13.703 1.00 85.19 93 VAL A N 1
ATOM 737 C CA . VAL A 1 93 ? 3.798 4.027 -13.727 1.00 85.19 93 VAL A CA 1
ATOM 738 C C . VAL A 1 93 ? 2.784 4.324 -12.626 1.00 85.19 93 VAL A C 1
ATOM 740 O O . VAL A 1 93 ? 1.593 4.412 -12.911 1.00 85.19 93 VAL A O 1
ATOM 743 N N . MET A 1 94 ? 3.252 4.572 -11.398 1.00 88.50 94 MET A N 1
ATOM 744 C CA . MET A 1 94 ? 2.392 4.918 -10.269 1.00 88.50 94 MET A CA 1
ATOM 745 C C . MET A 1 94 ? 1.546 6.155 -10.578 1.00 88.50 94 MET A C 1
ATOM 747 O O . MET A 1 94 ? 0.333 6.104 -10.427 1.00 88.50 94 MET A O 1
ATOM 751 N N . MET A 1 95 ? 2.143 7.241 -11.083 1.00 86.00 95 MET A N 1
ATOM 752 C CA . MET A 1 95 ? 1.403 8.464 -11.426 1.00 86.00 95 MET A CA 1
ATOM 753 C C . MET A 1 95 ? 0.296 8.235 -12.465 1.00 86.00 95 MET A C 1
ATOM 755 O O . MET A 1 95 ? -0.740 8.889 -12.392 1.00 86.00 95 MET A O 1
ATOM 759 N N . ARG A 1 96 ? 0.484 7.303 -13.407 1.00 85.50 96 ARG A N 1
ATOM 760 C CA . ARG A 1 96 ? -0.514 6.985 -14.441 1.00 85.50 96 ARG A CA 1
ATOM 761 C C . ARG A 1 96 ? -1.691 6.174 -13.913 1.00 85.50 96 ARG A C 1
ATOM 763 O O . ARG A 1 96 ? -2.827 6.419 -14.307 1.00 85.50 96 ARG A O 1
ATOM 770 N N . ILE A 1 97 ? -1.416 5.178 -13.073 1.00 90.75 97 ILE A N 1
ATOM 771 C CA . ILE A 1 97 ? -2.439 4.235 -12.597 1.00 90.75 97 ILE A CA 1
ATOM 772 C C . ILE A 1 97 ? -3.159 4.734 -11.344 1.00 90.75 97 ILE A C 1
ATOM 774 O O . ILE A 1 97 ? -4.245 4.256 -11.030 1.00 90.75 97 ILE A O 1
ATOM 778 N N . ARG A 1 98 ? -2.575 5.710 -10.642 1.00 90.94 98 ARG A N 1
ATOM 779 C CA . ARG A 1 98 ? -3.052 6.205 -9.351 1.00 90.94 98 ARG A CA 1
ATOM 780 C C . ARG A 1 98 ? -4.523 6.604 -9.348 1.00 90.94 98 ARG A C 1
ATOM 782 O O . ARG A 1 98 ? -5.247 6.161 -8.468 1.00 90.94 98 ARG A O 1
ATOM 789 N N . SER A 1 99 ? -4.983 7.345 -10.354 1.00 91.25 99 SER A N 1
ATOM 790 C CA . SER A 1 99 ? -6.383 7.788 -10.442 1.00 91.25 99 SER A CA 1
ATOM 791 C C . SER A 1 99 ? -7.393 6.642 -10.554 1.00 91.25 99 SER A C 1
ATOM 793 O O . SER A 1 99 ? -8.562 6.831 -10.235 1.00 91.25 99 SER A O 1
ATOM 795 N N . LYS A 1 100 ? -6.954 5.459 -11.002 1.00 93.19 100 LYS A N 1
ATOM 796 C CA . LYS A 1 100 ? -7.777 4.246 -11.063 1.00 93.19 100 LYS A CA 1
ATOM 797 C C . LYS A 1 100 ? -7.693 3.418 -9.783 1.00 93.19 100 LYS A C 1
ATOM 799 O O . LYS A 1 100 ? -8.640 2.717 -9.472 1.00 93.19 100 LYS A O 1
ATOM 804 N N . ILE A 1 101 ? -6.575 3.490 -9.058 1.00 92.62 101 ILE A N 1
ATOM 805 C CA . ILE A 1 101 ? -6.367 2.738 -7.813 1.00 92.62 101 ILE A CA 1
ATOM 806 C C . ILE A 1 101 ? -6.986 3.457 -6.615 1.00 92.62 101 ILE A C 1
ATOM 808 O O . ILE A 1 101 ? -7.568 2.802 -5.764 1.00 92.62 101 ILE A O 1
ATOM 812 N N . GLU A 1 102 ? -6.866 4.784 -6.527 1.00 92.38 102 GLU A N 1
ATOM 813 C CA . GLU A 1 102 ? -7.341 5.550 -5.365 1.00 92.38 102 GLU A CA 1
ATOM 814 C C . GLU A 1 102 ? -8.813 5.301 -4.998 1.00 92.38 102 GLU A C 1
ATOM 816 O O . GLU A 1 102 ? -9.071 5.129 -3.809 1.00 92.38 102 GLU A O 1
ATOM 821 N N . PRO A 1 103 ? -9.763 5.209 -5.952 1.00 93.44 103 PRO A N 1
ATOM 822 C CA . PRO A 1 103 ? -11.159 4.896 -5.636 1.00 93.44 103 PRO A CA 1
ATOM 823 C C . PRO A 1 103 ? -11.386 3.485 -5.072 1.00 93.44 103 PRO A C 1
ATOM 825 O O . PRO A 1 103 ? -12.409 3.246 -4.441 1.00 93.44 103 PRO A O 1
ATOM 828 N N . GLU A 1 104 ? -10.456 2.555 -5.301 1.00 94.00 104 GLU A N 1
ATOM 829 C CA . GLU A 1 104 ? -10.542 1.159 -4.847 1.00 94.00 104 GLU A CA 1
ATOM 830 C C . GLU A 1 104 ? -9.959 0.972 -3.433 1.00 94.00 104 GLU A C 1
ATOM 832 O O . GLU A 1 104 ? -10.068 -0.100 -2.835 1.00 94.00 104 GLU A O 1
ATOM 837 N N . ILE A 1 105 ? -9.303 2.000 -2.879 1.00 93.31 105 ILE A N 1
ATOM 838 C CA . ILE A 1 105 ? -8.720 1.954 -1.537 1.00 93.31 105 ILE A CA 1
ATOM 839 C C . ILE A 1 105 ? -9.818 2.191 -0.497 1.00 93.31 105 ILE A C 1
ATOM 841 O O . ILE A 1 105 ? -10.478 3.225 -0.502 1.00 93.31 105 ILE A O 1
ATOM 845 N N . ALA A 1 106 ? -9.951 1.262 0.452 1.00 94.31 106 ALA A N 1
ATOM 846 C CA . ALA A 1 106 ? -10.891 1.387 1.562 1.00 94.31 106 ALA A CA 1
ATOM 847 C C . ALA A 1 106 ? -10.625 2.637 2.423 1.00 94.31 106 ALA A C 1
ATOM 849 O O . ALA A 1 106 ? -9.474 2.992 2.706 1.00 94.31 106 ALA A O 1
ATOM 850 N N . ASP A 1 107 ? -11.688 3.267 2.921 1.00 92.62 107 ASP A N 1
ATOM 851 C CA . ASP A 1 107 ? -11.586 4.464 3.760 1.00 92.62 107 ASP A CA 1
ATOM 852 C C . ASP A 1 107 ? -10.855 4.198 5.083 1.00 92.62 107 ASP A C 1
ATOM 854 O O . ASP A 1 107 ? -10.165 5.078 5.612 1.00 92.62 107 ASP A O 1
ATOM 858 N N . GLU A 1 108 ? -10.925 2.967 5.579 1.00 93.62 108 GLU A N 1
ATOM 859 C CA . GLU A 1 108 ? -10.241 2.496 6.779 1.00 93.62 108 GLU A CA 1
ATOM 860 C C . GLU A 1 108 ? -8.748 2.213 6.551 1.00 93.62 108 GLU A C 1
ATOM 862 O O . GLU A 1 108 ? -8.020 1.976 7.516 1.00 93.62 108 GLU A O 1
ATOM 867 N N . GLN A 1 109 ? -8.258 2.245 5.306 1.00 94.75 109 GLN A N 1
ATOM 868 C CA . GLN A 1 109 ? -6.835 2.093 5.016 1.00 94.75 109 GLN A CA 1
ATOM 869 C C . GLN A 1 109 ? -6.089 3.394 5.337 1.00 94.75 109 GLN A C 1
ATOM 871 O O . GLN A 1 109 ? -6.327 4.441 4.733 1.00 94.75 109 GLN A O 1
ATOM 876 N N . TYR A 1 110 ? -5.131 3.312 6.262 1.00 93.88 110 TYR A N 1
ATOM 877 C CA . TYR A 1 110 ? -4.259 4.435 6.638 1.00 93.88 110 TYR A CA 1
ATOM 878 C C . TYR A 1 110 ? -2.819 4.270 6.140 1.00 93.88 110 TYR A C 1
ATOM 880 O O . TYR A 1 110 ? -2.078 5.248 6.077 1.00 93.88 110 TYR A O 1
ATOM 888 N N . GLY A 1 111 ? -2.397 3.044 5.819 1.00 92.81 111 GLY A N 1
ATOM 889 C CA . GLY A 1 111 ? -1.048 2.764 5.330 1.00 92.81 111 GLY A CA 1
ATOM 890 C C . GLY A 1 111 ? -0.918 3.050 3.836 1.00 92.81 111 GLY A C 1
ATOM 891 O O . GLY A 1 111 ? -1.781 2.653 3.064 1.00 92.81 111 GLY A O 1
ATOM 892 N N . PHE A 1 112 ? 0.181 3.692 3.427 1.00 89.56 112 PHE A N 1
ATOM 893 C CA . PHE A 1 112 ? 0.501 3.994 2.019 1.00 89.56 112 PHE A CA 1
ATOM 894 C C . PHE A 1 112 ? -0.532 4.866 1.277 1.00 89.56 112 PHE A C 1
ATOM 896 O O . PHE A 1 112 ? -0.495 4.940 0.051 1.00 89.56 112 PHE A O 1
ATOM 903 N N . VAL A 1 113 ? -1.411 5.561 2.005 1.00 91.50 113 VAL A N 1
ATOM 904 C CA . VAL A 1 113 ? -2.399 6.497 1.449 1.00 91.50 113 VAL A CA 1
ATOM 905 C C . VAL A 1 113 ? -1.945 7.928 1.712 1.00 91.50 113 VAL A C 1
ATOM 907 O O . VAL A 1 113 ? -1.575 8.279 2.832 1.00 91.50 113 VAL A O 1
ATOM 910 N N . GLU A 1 114 ? -1.965 8.774 0.684 1.00 89.25 114 GLU A N 1
ATOM 911 C CA . GLU A 1 114 ? -1.591 10.182 0.833 1.00 89.25 114 GLU A CA 1
ATOM 912 C C . GLU A 1 114 ? -2.540 10.911 1.796 1.00 89.25 114 GLU A C 1
ATOM 914 O O . GLU A 1 114 ? -3.752 10.712 1.779 1.00 89.25 114 GLU A O 1
ATOM 919 N N . GLY A 1 115 ? -1.979 11.736 2.684 1.00 90.81 115 GLY A N 1
ATOM 920 C CA . GLY A 1 115 ? -2.752 12.485 3.680 1.00 90.81 115 GLY A CA 1
ATOM 921 C C . GLY A 1 115 ? -3.255 11.664 4.876 1.00 90.81 115 GLY A C 1
ATOM 922 O O . GLY A 1 115 ? -3.762 12.254 5.831 1.00 90.81 115 GLY A O 1
ATOM 923 N N . LYS A 1 116 ? -3.075 10.335 4.886 1.00 92.88 116 LYS A N 1
ATOM 924 C CA . LYS A 1 116 ? -3.370 9.471 6.038 1.00 92.88 116 LYS A CA 1
ATOM 925 C C . LYS A 1 116 ? -2.068 8.972 6.666 1.00 92.88 116 LYS A C 1
ATOM 927 O O . LYS A 1 116 ? -1.151 8.534 5.982 1.00 92.88 116 LYS A O 1
ATOM 932 N N . GLY A 1 117 ? -1.977 9.055 7.991 1.00 93.12 117 GLY A N 1
ATOM 933 C CA . GLY A 1 117 ? -0.828 8.555 8.744 1.00 93.12 117 GLY A CA 1
ATOM 934 C C . GLY A 1 117 ? -1.238 7.759 9.976 1.00 93.12 117 GLY A C 1
ATOM 935 O O . GLY A 1 117 ? -2.409 7.718 10.358 1.00 93.12 117 GLY A O 1
ATOM 936 N N . THR A 1 118 ? -0.251 7.168 10.651 1.00 93.06 118 THR A N 1
ATOM 937 C CA . THR A 1 118 ? -0.464 6.374 11.873 1.00 93.06 118 THR A CA 1
ATOM 938 C C . THR A 1 118 ? -1.175 7.172 12.967 1.00 93.06 118 THR A C 1
ATOM 940 O O . THR A 1 118 ? -1.994 6.627 13.699 1.00 93.06 118 THR A O 1
ATOM 943 N N . THR A 1 119 ? -0.923 8.481 13.049 1.00 95.06 119 THR A N 1
ATOM 944 C CA . THR A 1 119 ? -1.613 9.375 13.988 1.00 95.06 119 THR A CA 1
ATOM 945 C C . THR A 1 119 ? -3.118 9.421 13.731 1.00 95.06 119 THR A C 1
ATOM 947 O O . THR A 1 119 ? -3.889 9.356 14.685 1.00 95.06 119 THR A O 1
ATOM 950 N N . ASN A 1 120 ? -3.548 9.480 12.465 1.00 94.25 120 ASN A N 1
ATOM 951 C CA . ASN A 1 120 ? -4.965 9.443 12.100 1.00 94.25 120 ASN A CA 1
ATOM 952 C C . ASN A 1 120 ? -5.584 8.094 12.485 1.00 94.25 120 ASN A C 1
ATOM 954 O O . ASN A 1 120 ? -6.647 8.077 13.094 1.00 94.25 120 ASN A O 1
ATOM 958 N N . ALA A 1 121 ? -4.892 6.981 12.217 1.00 94.75 121 ALA A N 1
ATOM 959 C CA . ALA A 1 121 ? -5.365 5.643 12.579 1.00 94.75 121 ALA A CA 1
ATOM 960 C C . ALA A 1 121 ? -5.563 5.489 14.099 1.00 94.75 121 ALA A C 1
ATOM 962 O O . ALA A 1 121 ? -6.619 5.050 14.555 1.00 94.75 121 ALA A O 1
ATOM 963 N N . ILE A 1 122 ? -4.568 5.907 14.894 1.00 95.75 122 ILE A N 1
ATOM 964 C CA . ILE A 1 122 ? -4.637 5.882 16.364 1.00 95.75 122 ILE A CA 1
ATOM 965 C C . ILE A 1 122 ? -5.759 6.792 16.861 1.00 95.75 122 ILE A C 1
ATOM 967 O O . ILE A 1 122 ? -6.490 6.418 17.775 1.00 95.75 122 ILE A O 1
ATOM 971 N N . TYR A 1 123 ? -5.907 7.982 16.276 1.00 95.88 123 TYR A N 1
ATOM 972 C CA . TYR A 1 123 ? -6.972 8.906 16.644 1.00 95.88 123 TYR A CA 1
ATOM 973 C C . TYR A 1 123 ? -8.356 8.294 16.399 1.00 95.88 123 TYR A C 1
ATOM 975 O O . TYR A 1 123 ? -9.163 8.251 17.326 1.00 95.88 123 TYR A O 1
ATOM 983 N N . THR A 1 124 ? -8.605 7.746 15.206 1.00 95.38 124 THR A N 1
ATOM 984 C CA . THR A 1 124 ? -9.868 7.073 14.875 1.00 95.38 124 THR A CA 1
ATOM 985 C C . THR A 1 124 ? -10.145 5.908 15.819 1.00 95.38 124 THR A C 1
ATOM 987 O O . THR A 1 124 ? -11.243 5.808 16.363 1.00 95.38 124 THR A O 1
ATOM 990 N N . LEU A 1 125 ? -9.144 5.065 16.091 1.00 95.69 125 LEU A N 1
ATOM 991 C CA . LEU A 1 125 ? -9.286 3.944 17.020 1.00 95.69 125 LEU A CA 1
ATOM 992 C C . LEU A 1 125 ? -9.655 4.415 18.436 1.00 95.69 125 LEU A C 1
ATOM 994 O O . LEU A 1 125 ? -10.572 3.873 19.050 1.00 95.69 125 LEU A O 1
ATOM 998 N N . ARG A 1 126 ? -8.981 5.453 18.948 1.00 96.88 126 ARG A N 1
ATOM 999 C CA . ARG A 1 126 ? -9.289 6.037 20.264 1.00 96.88 126 ARG A CA 1
ATOM 1000 C C . ARG A 1 126 ? -10.698 6.615 20.311 1.00 96.88 126 ARG A C 1
ATOM 1002 O O . ARG A 1 126 ? -11.389 6.412 21.303 1.00 96.88 126 ARG A O 1
ATOM 1009 N N . MET A 1 127 ? -11.124 7.298 19.250 1.00 97.06 127 MET A N 1
ATOM 1010 C CA . MET A 1 127 ? -12.481 7.831 19.141 1.00 97.06 127 MET A CA 1
ATOM 1011 C C . MET A 1 127 ? -13.528 6.713 19.164 1.00 97.06 127 MET A C 1
ATOM 1013 O O . MET A 1 127 ? -14.508 6.827 19.893 1.00 97.06 127 MET A O 1
ATOM 1017 N N . LEU A 1 128 ? -13.310 5.615 18.434 1.00 95.75 128 LEU A N 1
ATOM 1018 C CA . LEU A 1 128 ? -14.217 4.461 18.432 1.00 95.75 128 LEU A CA 1
ATOM 1019 C C . LEU A 1 128 ? -14.339 3.821 19.820 1.00 95.75 128 LEU A C 1
ATOM 1021 O O . LEU A 1 128 ? -15.451 3.584 20.288 1.00 95.75 128 LEU A O 1
ATOM 1025 N N . ILE A 1 129 ? -13.210 3.601 20.500 1.00 96.81 129 ILE A N 1
ATOM 1026 C CA . ILE A 1 129 ? -13.187 3.049 21.863 1.00 96.81 129 ILE A CA 1
ATOM 1027 C C . ILE A 1 129 ? -13.938 3.973 22.825 1.00 96.81 129 ILE A C 1
ATOM 1029 O O . ILE A 1 129 ? -14.790 3.516 23.582 1.00 96.81 129 ILE A O 1
ATOM 1033 N N . GLN A 1 130 ? -13.662 5.277 22.765 1.00 97.25 130 GLN A N 1
ATOM 1034 C CA . GLN A 1 130 ? -14.303 6.265 23.629 1.00 97.25 130 GLN A CA 1
ATOM 1035 C C . GLN A 1 130 ? -15.826 6.275 23.441 1.00 97.25 130 GLN A C 1
ATOM 1037 O O . GLN A 1 130 ? -16.566 6.238 24.420 1.00 97.25 130 GLN A O 1
ATOM 1042 N N . ARG A 1 131 ? -16.300 6.254 22.189 1.00 97.31 131 ARG A N 1
ATOM 1043 C CA . ARG A 1 131 ? -17.736 6.213 21.877 1.00 97.31 131 ARG A CA 1
ATOM 1044 C C . ARG A 1 131 ? -18.413 4.944 22.377 1.00 97.31 131 ARG A C 1
ATOM 1046 O O . ARG A 1 131 ? -19.527 5.021 22.879 1.00 97.31 131 ARG A O 1
ATOM 1053 N N . ALA A 1 132 ? -17.759 3.793 22.263 1.00 96.44 132 ALA A N 1
ATOM 1054 C CA . ALA A 1 132 ? -18.307 2.537 22.761 1.00 96.44 132 ALA A CA 1
ATOM 1055 C C . ALA A 1 132 ? -18.421 2.521 24.295 1.00 96.44 132 ALA A C 1
ATOM 1057 O O . ALA A 1 132 ? -19.449 2.098 24.823 1.00 96.44 132 ALA A O 1
ATOM 1058 N N . ILE A 1 133 ? -17.423 3.065 25.000 1.00 95.56 133 ILE A N 1
ATOM 1059 C CA . ILE A 1 133 ? -17.462 3.230 26.461 1.00 95.56 133 ILE A CA 1
ATOM 1060 C C . ILE A 1 133 ? -18.609 4.165 26.872 1.00 95.56 133 ILE A C 1
ATOM 1062 O O . ILE A 1 133 ? -19.339 3.855 27.812 1.00 95.56 133 ILE A O 1
ATOM 1066 N N . GLU A 1 134 ? -18.809 5.277 26.154 1.00 96.88 134 GLU A N 1
ATOM 1067 C CA . GLU A 1 134 ? -19.905 6.228 26.411 1.00 96.88 134 GLU A CA 1
ATOM 1068 C C . GLU A 1 134 ? -21.290 5.571 26.333 1.00 96.88 134 GLU A C 1
ATOM 1070 O O . GLU A 1 134 ? -22.169 5.900 27.127 1.00 96.88 134 GLU A O 1
ATOM 1075 N N . VAL A 1 135 ? -21.483 4.615 25.418 1.00 97.06 135 VAL A N 1
ATOM 1076 C CA . VAL A 1 135 ? -22.746 3.869 25.273 1.00 97.06 135 VAL A CA 1
ATOM 1077 C C . VAL A 1 135 ? -22.768 2.543 26.044 1.00 97.06 135 VAL A C 1
ATOM 1079 O O . VAL A 1 135 ? -23.639 1.709 25.794 1.00 97.06 135 VAL A O 1
ATOM 1082 N N . GLN A 1 136 ? -21.825 2.340 26.972 1.00 95.56 136 GLN A N 1
ATOM 1083 C CA . GLN A 1 136 ? -21.708 1.140 27.813 1.00 95.56 136 GLN A CA 1
ATOM 1084 C C . GLN A 1 136 ? -21.651 -0.167 27.004 1.00 95.56 136 GLN A C 1
ATOM 1086 O O . GLN A 1 136 ? -22.296 -1.163 27.336 1.00 95.56 136 GLN A O 1
ATOM 1091 N N . LYS A 1 137 ? -20.889 -0.160 25.906 1.00 95.94 137 LYS A N 1
ATOM 1092 C CA . LYS A 1 137 ? -20.605 -1.346 25.095 1.00 95.94 137 LYS A CA 1
ATOM 1093 C C . LYS A 1 137 ? -19.173 -1.807 25.318 1.00 95.94 137 LYS A C 1
ATOM 1095 O O . LYS A 1 137 ? -18.241 -1.006 25.262 1.00 95.94 137 LYS A O 1
ATOM 1100 N N . ASP A 1 138 ? -19.009 -3.112 25.496 1.00 93.50 138 ASP A N 1
ATOM 1101 C CA . ASP A 1 138 ? -17.692 -3.736 25.545 1.00 93.50 138 ASP A CA 1
ATOM 1102 C C . ASP A 1 138 ? -16.999 -3.642 24.180 1.00 93.50 138 ASP A C 1
ATOM 1104 O O . ASP A 1 138 ? -17.622 -3.814 23.128 1.00 93.50 138 ASP A O 1
ATOM 1108 N N . VAL A 1 139 ? -15.690 -3.379 24.200 1.00 93.94 139 VAL A N 1
ATOM 1109 C CA . VAL A 1 139 ? -14.847 -3.297 23.002 1.00 93.94 139 VAL A CA 1
ATOM 1110 C C . VAL A 1 139 ? -13.760 -4.352 23.078 1.00 93.94 139 VAL A C 1
ATOM 1112 O O . VAL A 1 139 ? -13.006 -4.412 24.047 1.00 93.94 139 VAL A O 1
ATOM 1115 N N . TYR A 1 140 ? -13.627 -5.129 22.008 1.00 94.75 140 TYR A N 1
ATOM 1116 C CA . TYR A 1 140 ? -12.557 -6.104 21.842 1.00 94.75 140 TYR A CA 1
ATOM 1117 C C . TYR A 1 140 ? -11.712 -5.719 20.630 1.00 94.75 140 TYR A C 1
ATOM 1119 O O . TYR A 1 140 ? -12.247 -5.420 19.563 1.00 94.75 140 TYR A O 1
ATOM 1127 N N . LEU A 1 141 ? -10.389 -5.721 20.793 1.00 94.06 141 LEU A N 1
ATOM 1128 C CA . LEU A 1 141 ? -9.440 -5.414 19.724 1.00 94.06 141 LEU A CA 1
ATOM 1129 C C . LEU A 1 141 ? -8.695 -6.683 19.316 1.00 94.06 141 LEU A C 1
ATOM 1131 O O . LEU A 1 141 ? -8.123 -7.371 20.159 1.00 94.06 141 LEU A O 1
ATOM 1135 N N . CYS A 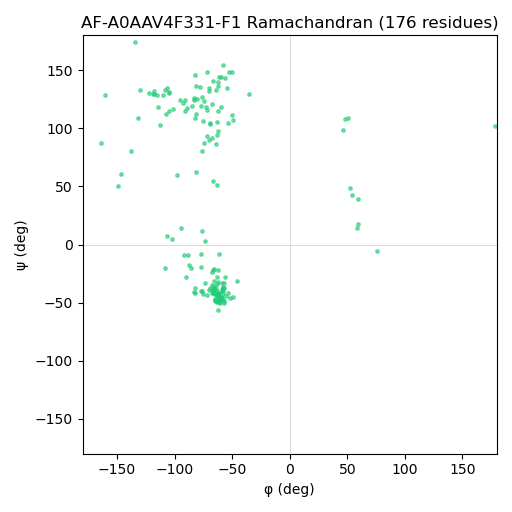1 142 ? -8.672 -6.964 18.015 1.00 95.62 142 CYS A N 1
ATOM 1136 C CA . CYS A 1 142 ? -7.882 -8.038 17.428 1.00 95.62 142 CYS A CA 1
ATOM 1137 C C . CYS A 1 142 ? -6.809 -7.423 16.526 1.00 95.62 142 CYS A C 1
ATOM 1139 O O . CYS A 1 142 ? -7.128 -6.737 15.556 1.00 95.62 142 CYS A O 1
ATOM 1141 N N . PHE A 1 143 ? -5.538 -7.653 16.858 1.00 93.88 143 PHE A N 1
ATOM 1142 C CA . PHE A 1 143 ? -4.411 -7.221 16.036 1.00 93.88 143 PHE A CA 1
ATOM 1143 C C . PHE A 1 143 ? -3.975 -8.372 15.132 1.00 93.88 143 PHE A C 1
ATOM 1145 O O . PHE A 1 143 ? -3.666 -9.460 15.616 1.00 93.88 143 PHE A O 1
ATOM 1152 N N . ILE A 1 144 ? -3.941 -8.120 13.824 1.00 94.56 144 ILE A N 1
ATOM 1153 C CA . ILE A 1 144 ? -3.551 -9.092 12.800 1.00 94.56 144 ILE A CA 1
ATOM 1154 C C . ILE A 1 144 ? -2.269 -8.588 12.139 1.00 94.56 144 ILE A 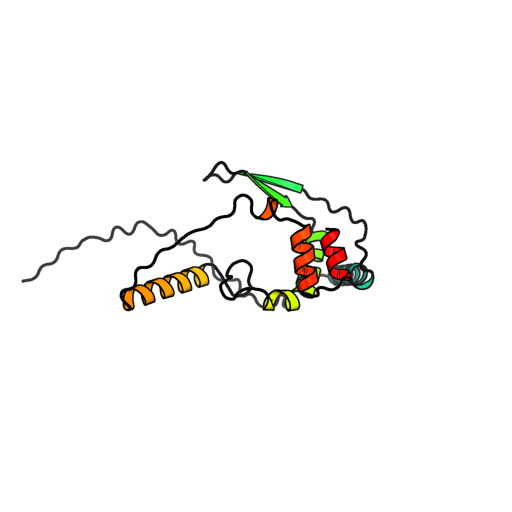C 1
ATOM 1156 O O . ILE A 1 144 ? -2.217 -7.445 11.690 1.00 94.56 144 ILE A O 1
ATOM 1160 N N . ASP A 1 145 ? -1.249 -9.444 12.071 1.00 90.50 145 ASP A N 1
ATOM 1161 C CA . ASP A 1 145 ? 0.009 -9.156 11.380 1.00 90.50 145 ASP A CA 1
ATOM 1162 C C . ASP A 1 145 ? 0.377 -10.307 10.437 1.00 90.50 145 ASP A C 1
ATOM 1164 O O . ASP A 1 145 ? 0.317 -11.485 10.802 1.00 90.50 145 ASP A O 1
ATOM 1168 N N . TYR A 1 146 ? 0.750 -9.969 9.204 1.00 90.38 146 TYR A N 1
ATOM 1169 C CA . TYR A 1 146 ? 1.073 -10.949 8.172 1.00 90.38 146 TYR A CA 1
ATOM 1170 C C . TYR A 1 146 ? 2.565 -11.279 8.186 1.00 90.38 146 TYR A C 1
ATOM 1172 O O . TYR A 1 146 ? 3.428 -10.423 7.994 1.00 90.38 146 TYR A O 1
ATOM 1180 N N . THR A 1 147 ? 2.894 -12.565 8.312 1.00 88.25 147 THR A N 1
ATOM 1181 C CA . THR A 1 147 ? 4.287 -13.019 8.212 1.00 88.25 147 THR A CA 1
ATOM 1182 C C . THR A 1 147 ? 4.809 -12.837 6.788 1.00 88.25 147 THR A C 1
ATOM 1184 O O . THR A 1 147 ? 4.284 -13.465 5.870 1.00 88.25 147 THR A O 1
ATOM 1187 N N . LYS A 1 148 ? 5.880 -12.048 6.619 1.00 85.12 148 LYS A N 1
ATOM 1188 C CA . LYS A 1 148 ? 6.544 -11.806 5.322 1.00 85.12 148 LYS A CA 1
ATOM 1189 C C . LYS A 1 148 ? 5.567 -11.344 4.229 1.00 85.12 148 LYS A C 1
ATOM 1191 O O . LYS A 1 148 ? 5.552 -11.891 3.130 1.00 85.12 148 LYS A O 1
ATOM 1196 N N . ALA A 1 149 ? 4.734 -10.351 4.550 1.00 88.00 149 ALA A N 1
ATOM 1197 C CA . ALA A 1 149 ? 3.637 -9.895 3.694 1.00 88.00 149 ALA A CA 1
ATOM 1198 C C . ALA A 1 149 ? 4.058 -9.621 2.238 1.00 88.00 149 ALA A C 1
ATOM 1200 O O . ALA A 1 149 ? 3.390 -10.095 1.329 1.00 88.00 149 ALA A O 1
ATOM 1201 N N . PHE A 1 150 ? 5.185 -8.932 2.019 1.00 84.94 150 PHE A N 1
ATOM 1202 C CA . PHE A 1 150 ? 5.679 -8.609 0.673 1.00 84.94 150 PHE A CA 1
ATOM 1203 C C . PHE A 1 150 ? 6.285 -9.809 -0.068 1.00 84.94 150 PHE A C 1
ATOM 1205 O O . PHE A 1 150 ? 6.128 -9.905 -1.279 1.00 84.94 150 PHE A O 1
ATOM 1212 N N . ASP A 1 151 ? 6.925 -10.744 0.642 1.00 87.12 151 ASP A N 1
ATOM 1213 C CA . ASP A 1 151 ? 7.544 -11.925 0.018 1.00 87.12 151 ASP A CA 1
ATOM 1214 C C . ASP A 1 151 ? 6.506 -12.991 -0.374 1.00 87.12 151 ASP A C 1
ATOM 1216 O O . ASP A 1 151 ? 6.795 -13.890 -1.159 1.00 87.12 151 ASP A O 1
ATOM 1220 N N . ARG A 1 152 ? 5.304 -12.940 0.218 1.00 89.25 152 ARG A N 1
ATOM 1221 C CA . ARG A 1 152 ? 4.242 -13.944 0.037 1.00 89.25 152 ARG A CA 1
ATOM 1222 C C . ARG A 1 152 ? 3.126 -13.509 -0.907 1.00 89.25 152 ARG A C 1
ATOM 1224 O O . ARG A 1 152 ? 2.137 -14.233 -1.044 1.00 89.25 152 ARG A O 1
ATOM 1231 N N . VAL A 1 153 ? 3.247 -12.346 -1.541 1.00 90.31 153 VAL A N 1
ATOM 1232 C CA . VAL A 1 153 ? 2.210 -11.874 -2.460 1.00 90.31 153 VAL A CA 1
ATOM 1233 C C . VAL A 1 153 ? 2.206 -12.733 -3.725 1.00 90.31 153 VAL A C 1
ATOM 1235 O O . VAL A 1 153 ? 3.244 -12.984 -4.331 1.00 90.31 153 VAL A O 1
ATOM 1238 N N . ARG A 1 154 ? 1.022 -13.191 -4.142 1.00 93.50 154 ARG A N 1
ATOM 1239 C CA . ARG A 1 154 ? 0.856 -13.947 -5.390 1.00 93.50 154 ARG A CA 1
ATOM 1240 C C . ARG A 1 154 ? 0.759 -12.974 -6.561 1.00 93.50 154 ARG A C 1
ATOM 1242 O O . ARG A 1 154 ? -0.260 -12.305 -6.716 1.00 93.50 154 ARG A O 1
ATOM 1249 N N . HIS A 1 155 ? 1.797 -12.921 -7.392 1.00 91.62 155 HIS A N 1
ATOM 1250 C CA . HIS A 1 155 ? 1.855 -12.005 -8.537 1.00 91.62 155 HIS A CA 1
ATOM 1251 C C . HIS A 1 155 ? 0.688 -12.185 -9.518 1.00 91.62 155 HIS A C 1
ATOM 1253 O O . HIS A 1 155 ? 0.151 -11.194 -10.002 1.00 91.62 155 HIS A O 1
ATOM 1259 N N . ASP A 1 156 ? 0.235 -13.419 -9.756 1.00 93.25 156 ASP A N 1
ATOM 1260 C CA . ASP A 1 156 ? -0.902 -13.681 -10.649 1.00 93.25 156 ASP A CA 1
ATOM 1261 C C . ASP A 1 156 ? -2.208 -13.056 -10.147 1.00 93.25 156 ASP A C 1
ATOM 1263 O O . ASP A 1 156 ? -3.019 -12.600 -10.950 1.00 93.25 156 ASP A O 1
ATOM 1267 N N . GLU A 1 157 ? -2.406 -13.001 -8.828 1.00 94.62 157 GLU A N 1
ATOM 1268 C CA . GLU A 1 157 ? -3.590 -12.376 -8.234 1.00 94.62 157 GLU A CA 1
ATOM 1269 C C . GLU A 1 157 ? -3.520 -10.853 -8.370 1.00 94.62 157 GLU A C 1
ATOM 1271 O O . GLU A 1 157 ? -4.477 -10.257 -8.851 1.00 94.62 157 GLU A O 1
ATOM 1276 N N . ILE A 1 158 ? -2.354 -10.239 -8.116 1.00 93.31 158 ILE A N 1
ATOM 1277 C CA . ILE A 1 158 ? -2.156 -8.799 -8.367 1.00 93.31 158 ILE A CA 1
ATOM 1278 C C . ILE A 1 158 ? -2.486 -8.457 -9.827 1.00 93.31 158 ILE A C 1
ATOM 1280 O O . ILE A 1 158 ? -3.165 -7.471 -10.105 1.00 93.31 158 ILE A O 1
ATOM 1284 N N . MET A 1 159 ? -2.019 -9.267 -10.781 1.00 94.19 159 MET A N 1
ATOM 1285 C CA . MET A 1 159 ? -2.273 -9.011 -12.201 1.00 94.19 159 MET A CA 1
ATOM 1286 C C . MET A 1 159 ? -3.759 -9.125 -12.559 1.00 94.19 159 MET A C 1
ATOM 1288 O O . MET A 1 159 ? -4.243 -8.354 -13.394 1.00 94.19 159 MET A O 1
ATOM 1292 N N . LYS A 1 160 ? -4.494 -10.054 -11.934 1.00 94.69 160 LYS A N 1
ATOM 1293 C CA . LYS A 1 160 ? -5.953 -10.157 -12.088 1.00 94.69 160 LYS A CA 1
ATOM 1294 C C . LYS A 1 160 ? -6.646 -8.919 -11.527 1.00 94.69 160 LYS A C 1
ATOM 1296 O O . LYS A 1 160 ? -7.449 -8.328 -12.245 1.00 94.69 160 LYS A O 1
ATOM 1301 N N . ASP A 1 161 ? -6.285 -8.490 -10.321 1.00 94.19 161 ASP A N 1
ATOM 1302 C CA . ASP A 1 161 ? -6.883 -7.327 -9.657 1.00 94.19 161 ASP A CA 1
ATOM 1303 C C . ASP A 1 161 ? -6.660 -6.046 -10.478 1.00 94.19 161 ASP A C 1
ATOM 1305 O O . ASP A 1 161 ? -7.604 -5.326 -10.801 1.00 94.19 161 ASP A O 1
ATOM 1309 N N . LEU A 1 162 ? -5.431 -5.808 -10.952 1.00 93.75 162 LEU A N 1
ATOM 1310 C CA . LEU A 1 162 ? -5.125 -4.660 -11.817 1.00 93.75 162 LEU A CA 1
ATOM 1311 C C . LEU A 1 162 ? -5.894 -4.701 -13.150 1.00 93.75 162 LEU A C 1
ATOM 1313 O O . LEU A 1 162 ? -6.255 -3.658 -13.701 1.00 93.75 162 LEU A O 1
ATOM 1317 N N . THR A 1 163 ? -6.168 -5.896 -13.676 1.00 94.00 163 THR A N 1
ATOM 1318 C CA . THR A 1 163 ? -6.989 -6.054 -14.884 1.00 94.00 163 THR A CA 1
ATOM 1319 C C . THR A 1 163 ? -8.458 -5.721 -14.602 1.00 94.00 163 THR A C 1
ATOM 1321 O O . THR A 1 163 ? -9.097 -5.059 -15.421 1.00 94.00 163 THR A O 1
ATOM 1324 N N . GLN A 1 164 ? -8.990 -6.113 -13.439 1.00 94.38 164 GLN A N 1
ATOM 1325 C CA . GLN A 1 164 ? -10.364 -5.799 -13.021 1.00 94.38 164 GLN A CA 1
ATOM 1326 C C . GLN A 1 164 ? -10.584 -4.289 -12.846 1.00 94.38 164 GLN A C 1
ATOM 1328 O O . GLN A 1 164 ? -11.607 -3.767 -13.288 1.00 94.38 164 GLN A O 1
ATOM 1333 N N . ILE A 1 165 ? -9.577 -3.576 -12.331 1.00 93.69 165 ILE A N 1
ATOM 1334 C CA . ILE A 1 165 ? -9.559 -2.107 -12.172 1.00 93.69 165 ILE A CA 1
ATOM 1335 C C . ILE A 1 165 ? -9.365 -1.380 -13.530 1.00 93.69 165 ILE A C 1
ATOM 1337 O O . ILE A 1 165 ? -9.312 -0.152 -13.623 1.00 93.69 165 ILE A O 1
ATOM 1341 N N . LYS A 1 166 ? -9.301 -2.125 -14.645 1.00 92.88 166 LYS A N 1
ATOM 1342 C CA . LYS A 1 166 ? -9.171 -1.601 -16.018 1.00 92.88 166 LYS A CA 1
ATOM 1343 C C . LYS A 1 166 ? -7.910 -0.751 -16.214 1.00 92.88 166 LYS A C 1
ATOM 1345 O O . LYS A 1 166 ? -7.935 0.277 -16.906 1.00 92.88 166 LYS A O 1
ATOM 1350 N N . ILE A 1 167 ? -6.790 -1.161 -15.616 1.00 91.19 167 ILE A N 1
ATOM 1351 C CA . ILE A 1 167 ? -5.472 -0.609 -15.957 1.00 91.19 167 ILE A CA 1
ATOM 1352 C C . ILE A 1 167 ? -5.162 -0.904 -17.438 1.00 91.19 167 ILE A C 1
ATOM 1354 O O . ILE A 1 167 ? -5.561 -1.937 -17.973 1.00 91.19 167 ILE A O 1
ATOM 1358 N N . ASP A 1 168 ? -4.495 0.029 -18.127 1.00 86.31 168 ASP A N 1
ATOM 1359 C CA . ASP A 1 168 ? -4.157 -0.126 -19.550 1.00 86.31 168 ASP A CA 1
ATOM 1360 C C . ASP A 1 168 ? -3.220 -1.332 -19.749 1.00 86.31 168 ASP A C 1
ATOM 1362 O O . ASP A 1 168 ? -2.281 -1.544 -18.980 1.00 86.31 168 ASP A O 1
ATOM 1366 N N . GLY A 1 169 ? -3.434 -2.105 -20.817 1.00 84.12 169 GLY A N 1
ATOM 1367 C CA . GLY A 1 169 ? -2.572 -3.222 -21.196 1.00 84.12 169 GLY A CA 1
ATOM 1368 C C . GLY A 1 169 ? -1.103 -2.830 -21.400 1.00 84.12 169 GLY A C 1
ATOM 1369 O O . GLY A 1 169 ? -0.221 -3.661 -21.175 1.00 84.12 169 GLY A O 1
ATOM 1370 N N . LYS A 1 170 ? -0.811 -1.577 -21.783 1.00 81.50 170 LYS A N 1
ATOM 1371 C CA . LYS A 1 170 ? 0.571 -1.065 -21.816 1.00 81.50 170 LYS A CA 1
ATOM 1372 C C . LYS A 1 170 ? 1.182 -1.009 -20.416 1.00 81.50 170 LYS A C 1
ATOM 1374 O O . LYS A 1 170 ? 2.289 -1.505 -20.228 1.00 81.50 170 LYS A O 1
ATOM 1379 N N . ASP A 1 171 ? 0.452 -0.469 -19.445 1.00 83.94 171 ASP A N 1
ATOM 1380 C CA . ASP A 1 171 ? 0.910 -0.350 -18.058 1.00 83.94 171 ASP A CA 1
ATOM 1381 C C . ASP A 1 171 ? 1.034 -1.727 -17.394 1.00 83.94 171 ASP A C 1
ATOM 1383 O O . ASP A 1 171 ? 2.048 -2.016 -16.764 1.00 83.94 171 ASP A O 1
ATOM 1387 N N . LEU A 1 172 ? 0.076 -2.630 -17.631 1.00 87.50 172 LEU A N 1
ATOM 1388 C CA . LEU A 1 172 ? 0.143 -4.018 -17.157 1.00 87.50 172 LEU A CA 1
ATOM 1389 C C . LEU A 1 172 ? 1.378 -4.757 -17.688 1.00 87.50 172 LEU A C 1
ATOM 1391 O O . LEU A 1 172 ? 2.011 -5.515 -16.955 1.00 87.50 172 LEU A O 1
ATOM 1395 N N . ARG A 1 173 ? 1.744 -4.538 -18.956 1.00 84.38 173 ARG A N 1
ATOM 1396 C CA . ARG A 1 173 ? 2.942 -5.144 -19.556 1.00 84.38 173 ARG A CA 1
ATOM 1397 C C . ARG A 1 173 ? 4.221 -4.632 -18.905 1.00 84.38 173 ARG A C 1
ATOM 1399 O O . ARG A 1 173 ? 5.122 -5.426 -18.667 1.00 84.38 173 ARG A O 1
ATOM 1406 N N . VAL A 1 174 ? 4.290 -3.332 -18.619 1.00 81.44 174 VAL A N 1
ATOM 1407 C CA . VAL A 1 174 ? 5.428 -2.733 -17.912 1.00 81.44 174 VAL A CA 1
ATOM 1408 C C . VAL A 1 174 ? 5.532 -3.316 -16.505 1.00 81.44 174 VAL A C 1
ATOM 1410 O O . VAL A 1 174 ? 6.595 -3.801 -16.144 1.00 81.44 174 VAL A O 1
ATOM 1413 N N . ILE A 1 175 ? 4.428 -3.353 -15.752 1.00 86.38 175 ILE A N 1
ATOM 1414 C CA . ILE A 1 175 ? 4.380 -3.904 -14.386 1.00 86.38 175 ILE A CA 1
ATOM 1415 C C . ILE A 1 175 ? 4.820 -5.372 -14.354 1.00 86.38 175 ILE A C 1
ATOM 1417 O O . ILE A 1 175 ? 5.557 -5.768 -13.459 1.00 86.38 175 ILE A O 1
ATOM 1421 N N . LYS A 1 176 ? 4.413 -6.171 -15.346 1.00 85.25 176 LYS A N 1
ATOM 1422 C CA . LYS A 1 176 ? 4.774 -7.591 -15.440 1.00 85.25 176 LYS A CA 1
ATOM 1423 C C . LYS A 1 176 ? 6.266 -7.839 -15.715 1.00 85.25 176 LYS A C 1
ATOM 1425 O O . LYS A 1 176 ? 6.749 -8.929 -15.431 1.00 85.25 176 LYS A O 1
ATOM 1430 N N . ASN A 1 177 ? 6.966 -6.866 -16.297 1.00 78.00 177 ASN A N 1
ATOM 1431 C CA . ASN A 1 177 ? 8.346 -7.008 -16.770 1.00 78.00 177 ASN A CA 1
ATOM 1432 C C . ASN A 1 177 ? 9.381 -6.284 -15.884 1.00 78.00 177 ASN A C 1
ATOM 1434 O O . ASN A 1 177 ? 10.539 -6.169 -16.289 1.00 78.00 177 ASN A O 1
ATOM 1438 N N . ILE A 1 178 ? 8.968 -5.752 -14.730 1.00 74.19 178 ILE A N 1
ATOM 1439 C CA . ILE A 1 178 ? 9.849 -5.131 -13.722 1.00 74.19 178 ILE A CA 1
ATOM 1440 C C . ILE A 1 178 ? 10.345 -6.189 -12.736 1.00 74.19 178 ILE A C 1
ATOM 1442 O O . ILE A 1 178 ? 11.534 -6.087 -12.337 1.00 74.19 178 ILE A O 1
#

Foldseek 3Di:
DDDDDDPDDPCPDPPPPPPPPDDDPDPVPPDPDDDDVVVVVVLVVLCCVCVVPLDDDPPPFDWDWDWDQDPVDRDTDIDTDTDPSVVSVVVSLCVQCVVLVVVVDDPLDQPPDPPRDPVNNVVVVVVVVVVCVVVVHDDDDDDDDDDPVVVPDDPVVVLVVCVVSVDDPSSSSVVVVD

Organism: NCBI:txid1093978

Nearest PDB structures (foldseek):
  5hhl-assembly4_G  TM=7.632E-01  e=1.205E-02  Agathobacter rectalis M104/1
  8tar-assembly1_N  TM=1.421E-01  e=8.949E+00  Homo sapiens

InterPro domains:
  IPR000477 Reverse transcriptase domain [PF00078] (76-175)
  IPR043502 DNA/RNA polymerase superfamily [SSF56672] (77-165)

Radius of gyration: 24.08 Å; Cα contacts (8 Å, |Δi|>4): 81; chains: 1; bounding box: 44×42×85 Å

Secondary structure (DSSP, 8-state):
---------------------------S---SSPPPHHHHHHHHHHHHHHHHH-PPP------EEEEEEPTTSS-EEEEEE--HHHHHHHHHHHHHHHHHHGGGS-TT--TT-TT--HHHHHHHHHHHHHHHHHTT----------TTTTTT--HHHHHHHHHHTT--HHHHHHHHT-

Mean predicted aligned error: 14.47 Å

Sequence (178 aa):
MKTDLEMSAGISPVSYISFRRDVSFSTPYSSKNPPPLHLDLLLHLLTDLIFHNGRTCEVSFHYVMIVLSVVVKELHRAISLMSHMTKILLRVVMMRIRSKIEPEIADEQYGFVEGKGTTNAIYTLRMLIQRAIEVQKDVYLCFIDYTKAFDRVRHDEIMKDLTQIKIDGKDLRVIKNI

Solv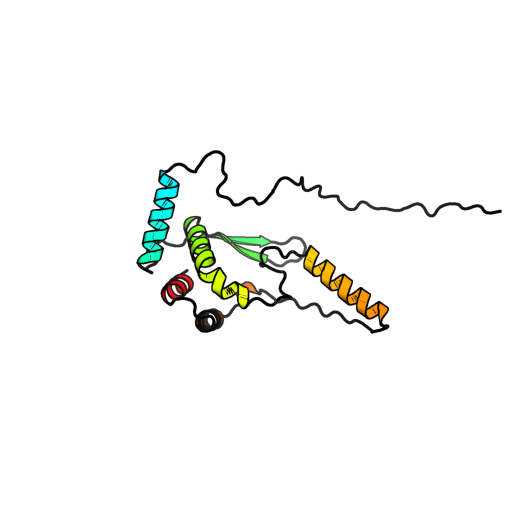ent-accessible surface area (backbone atoms only — not comparable to full-atom values): 11744 Å² total; per-residue (Å²): 132,90,81,88,84,80,88,76,82,82,78,73,77,78,78,77,78,77,70,79,89,78,76,80,87,63,73,88,89,72,57,99,63,74,73,61,68,69,56,57,50,49,49,48,50,53,46,50,56,38,68,74,65,50,44,79,69,92,65,80,81,61,65,49,78,45,77,44,75,45,92,92,46,102,50,72,44,77,42,72,46,68,41,72,67,56,55,53,51,52,50,54,53,46,67,69,48,40,81,60,48,58,81,73,54,59,90,86,59,33,77,98,36,88,100,42,41,72,68,55,51,53,49,53,51,50,50,54,54,52,54,32,53,77,72,74,43,89,83,86,87,86,89,84,82,70,83,59,55,82,85,66,61,58,65,72,55,53,55,50,53,45,52,74,61,63,57,54,71,54,56,53,50,48,66,75,72,112